Protein AF-A0A8T1TJS1-F1 (afdb_monomer_lite)

Structure (mmCIF, N/CA/C/O backbone):
data_AF-A0A8T1TJS1-F1
#
_entry.id   AF-A0A8T1TJS1-F1
#
loop_
_atom_site.group_PDB
_atom_site.id
_atom_site.type_symbol
_atom_site.label_atom_id
_atom_site.label_alt_id
_atom_site.label_comp_id
_atom_site.label_asym_id
_atom_site.label_entity_id
_atom_site.label_seq_id
_atom_site.pdbx_PDB_ins_code
_atom_site.Cartn_x
_atom_site.Cartn_y
_atom_site.Cartn_z
_atom_site.occupancy
_atom_site.B_iso_or_equiv
_atom_site.auth_seq_id
_atom_site.auth_comp_id
_atom_site.auth_asym_id
_atom_site.auth_atom_id
_atom_site.pdbx_PDB_model_num
ATOM 1 N N . MET A 1 1 ? -3.616 -4.693 30.225 1.00 53.72 1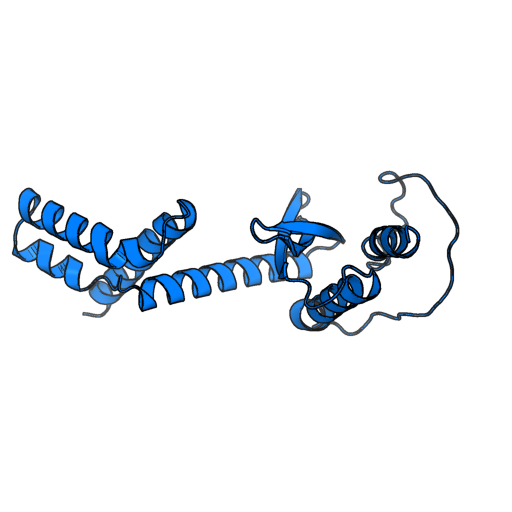 MET A N 1
ATOM 2 C CA . MET A 1 1 ? -3.770 -3.433 29.458 1.00 53.72 1 MET A CA 1
ATOM 3 C C . MET A 1 1 ? -3.042 -3.465 28.111 1.00 53.72 1 MET A C 1
ATOM 5 O O . MET A 1 1 ? -3.567 -2.904 27.163 1.00 53.72 1 MET A O 1
ATOM 9 N N . GLU A 1 2 ? -1.917 -4.174 27.968 1.00 55.50 2 GLU A N 1
ATOM 10 C CA . GLU A 1 2 ? -1.162 -4.263 26.701 1.00 55.50 2 GLU A CA 1
ATOM 11 C C . GLU A 1 2 ? -1.920 -4.987 25.565 1.00 55.50 2 GLU A C 1
ATOM 13 O O . GLU A 1 2 ? -1.989 -4.496 24.439 1.00 55.50 2 GLU A O 1
ATOM 18 N N . GLY A 1 3 ? -2.625 -6.082 25.882 1.00 64.00 3 GLY A N 1
ATOM 19 C CA . GLY A 1 3 ? -3.410 -6.838 24.895 1.00 64.00 3 GLY A CA 1
ATOM 20 C C . GLY A 1 3 ? -4.649 -6.118 24.339 1.00 64.00 3 GLY A C 1
ATOM 21 O O . GLY A 1 3 ? -5.085 -6.423 23.233 1.00 64.00 3 GLY A O 1
ATOM 22 N N . GLU A 1 4 ? -5.220 -5.146 25.061 1.00 63.50 4 GLU A N 1
ATOM 23 C CA . GLU A 1 4 ? -6.367 -4.365 24.559 1.00 63.50 4 GLU A CA 1
ATOM 24 C C . GLU A 1 4 ? -5.935 -3.310 23.533 1.00 63.50 4 GLU A C 1
ATOM 26 O O . GLU A 1 4 ? -6.655 -3.058 22.567 1.00 63.50 4 GLU A O 1
ATOM 31 N N . ASN A 1 5 ? -4.746 -2.724 23.711 1.00 79.56 5 ASN A N 1
ATOM 32 C CA . ASN A 1 5 ? -4.212 -1.719 22.793 1.00 79.56 5 ASN A CA 1
ATOM 33 C C . ASN A 1 5 ? -3.802 -2.351 21.452 1.00 79.56 5 ASN A C 1
ATOM 35 O O . ASN A 1 5 ? -4.058 -1.788 20.389 1.00 79.56 5 ASN A O 1
ATOM 39 N N . MET A 1 6 ? -3.257 -3.572 21.495 1.00 89.88 6 MET A N 1
ATOM 40 C CA . MET A 1 6 ? -2.928 -4.348 20.297 1.00 89.88 6 MET A CA 1
ATOM 41 C C . MET A 1 6 ? -4.171 -4.663 19.452 1.00 89.88 6 MET A C 1
ATOM 43 O O . MET A 1 6 ? -4.154 -4.443 18.245 1.00 89.88 6 MET A O 1
ATOM 47 N N . LYS A 1 7 ? -5.285 -5.065 20.080 1.00 93.81 7 LYS A N 1
ATOM 48 C CA . LYS A 1 7 ? -6.554 -5.321 19.373 1.00 93.81 7 LYS A CA 1
ATOM 49 C C . LYS A 1 7 ? -7.132 -4.066 18.715 1.00 93.81 7 LYS A C 1
ATOM 51 O O . LYS A 1 7 ? -7.627 -4.130 17.594 1.00 93.81 7 LYS A O 1
ATOM 56 N N . ALA A 1 8 ? -7.068 -2.914 19.388 1.00 93.88 8 ALA A N 1
ATOM 57 C CA . ALA A 1 8 ? -7.524 -1.647 18.810 1.00 93.88 8 ALA A CA 1
ATOM 58 C C . ALA A 1 8 ? -6.642 -1.203 17.629 1.00 93.88 8 ALA A C 1
ATOM 60 O O . ALA A 1 8 ? -7.143 -0.679 16.629 1.00 93.88 8 ALA A O 1
ATOM 61 N N . LEU A 1 9 ? -5.329 -1.428 17.735 1.00 94.88 9 LEU A N 1
ATOM 62 C CA . LEU A 1 9 ? -4.366 -1.170 16.670 1.00 94.88 9 LEU A CA 1
ATOM 63 C C . LEU A 1 9 ? -4.636 -2.052 15.446 1.00 94.88 9 LEU A C 1
ATOM 65 O O . LEU A 1 9 ? -4.723 -1.513 14.342 1.00 94.88 9 LEU A O 1
ATOM 69 N N . GLU A 1 10 ? -4.805 -3.358 15.654 1.00 95.69 10 GLU A N 1
ATOM 70 C CA . GLU A 1 10 ? -5.132 -4.347 14.623 1.00 95.69 10 GLU A CA 1
ATOM 71 C C . GLU A 1 10 ? -6.442 -3.992 13.913 1.00 95.69 10 GLU A C 1
ATOM 73 O O . GLU A 1 10 ? -6.436 -3.772 12.703 1.00 95.69 10 GLU A O 1
ATOM 78 N N . ALA A 1 11 ? -7.527 -3.791 14.671 1.00 96.62 11 ALA A N 1
ATOM 79 C CA . ALA A 1 11 ? -8.828 -3.410 14.123 1.00 96.62 11 ALA A CA 1
ATOM 80 C C . ALA A 1 11 ? -8.747 -2.147 13.255 1.00 96.62 11 ALA A C 1
ATOM 82 O O . ALA A 1 11 ? -9.352 -2.079 12.186 1.00 96.62 11 ALA A O 1
ATOM 83 N N . SER A 1 12 ? -7.966 -1.151 13.681 1.00 96.94 12 SER A N 1
ATOM 84 C CA . SER A 1 12 ? -7.789 0.061 12.886 1.00 96.94 12 SER A CA 1
ATOM 85 C C . SER A 1 12 ? -7.023 -0.200 11.579 1.00 96.94 12 SER A C 1
ATOM 87 O O . SER A 1 12 ? -7.415 0.337 10.549 1.00 96.94 12 SER A O 1
ATOM 89 N N . TYR A 1 13 ? -5.997 -1.063 11.553 1.00 97.12 13 TYR A N 1
ATOM 90 C CA . TYR A 1 13 ? -5.305 -1.396 10.297 1.00 97.12 13 TYR A CA 1
ATOM 91 C C . TYR A 1 13 ? -6.228 -2.165 9.350 1.00 97.12 13 TYR A C 1
ATOM 93 O O . TYR A 1 13 ? -6.267 -1.849 8.164 1.00 97.12 13 TYR A O 1
ATOM 101 N N . SER A 1 14 ? -7.021 -3.104 9.870 1.00 97.12 14 SER A N 1
ATOM 102 C CA . SER A 1 14 ? -8.002 -3.850 9.076 1.00 97.12 14 SER A CA 1
ATOM 103 C C . SER A 1 14 ? -9.050 -2.932 8.446 1.00 97.12 14 SER A C 1
ATOM 105 O O . SER A 1 14 ? -9.338 -3.052 7.259 1.00 97.12 14 SER A O 1
ATOM 107 N N . VAL A 1 15 ? -9.592 -1.978 9.208 1.00 96.75 15 VAL A N 1
ATOM 108 C CA . VAL A 1 15 ? -10.561 -1.005 8.682 1.00 96.75 15 VAL A CA 1
ATOM 109 C C . VAL A 1 15 ? -9.920 -0.097 7.634 1.00 96.75 15 VAL A C 1
ATOM 111 O O . VAL A 1 15 ? -10.498 0.106 6.569 1.00 96.75 15 VAL A O 1
ATOM 114 N N . VAL A 1 16 ? -8.717 0.420 7.892 1.00 96.75 16 VAL A N 1
ATOM 115 C CA . VAL A 1 16 ? -8.019 1.286 6.931 1.00 96.75 16 VAL A CA 1
ATOM 116 C C . VAL A 1 16 ? -7.684 0.539 5.640 1.00 96.75 16 VAL A C 1
ATOM 118 O O . VAL A 1 16 ? -7.821 1.108 4.561 1.00 96.75 16 VAL A O 1
ATOM 121 N N . TYR A 1 17 ? -7.318 -0.741 5.720 1.00 96.12 17 TYR A N 1
ATOM 122 C CA . TYR A 1 17 ? -7.130 -1.581 4.538 1.00 96.12 17 TYR A CA 1
ATOM 123 C C . TYR A 1 17 ? -8.407 -1.673 3.690 1.00 96.12 17 TYR A C 1
ATOM 125 O O . TYR A 1 17 ? -8.335 -1.549 2.470 1.00 96.12 17 TYR A O 1
ATOM 133 N N . LEU A 1 18 ? -9.582 -1.825 4.312 1.00 96.31 18 LEU A N 1
ATOM 134 C CA . LEU A 1 18 ? -10.862 -1.838 3.592 1.00 96.31 18 LEU A CA 1
ATOM 135 C C . LEU A 1 18 ? -11.177 -0.483 2.941 1.00 96.31 18 LEU A C 1
ATOM 137 O O . LEU A 1 18 ? -11.648 -0.448 1.803 1.00 96.31 18 LEU A O 1
ATOM 141 N N . ILE A 1 19 ? -10.874 0.625 3.626 1.00 92.81 19 ILE A N 1
ATOM 142 C CA . ILE A 1 19 ? -11.022 1.980 3.070 1.00 92.81 19 ILE A CA 1
ATOM 143 C C . ILE A 1 19 ? -10.139 2.123 1.825 1.00 92.81 19 ILE A C 1
ATOM 145 O O . ILE A 1 19 ? -10.650 2.434 0.752 1.00 92.81 19 ILE A O 1
ATOM 149 N N . ALA A 1 20 ? -8.850 1.793 1.934 1.00 92.44 20 ALA A N 1
ATOM 150 C CA . ALA A 1 20 ? -7.907 1.870 0.821 1.00 92.44 20 ALA A CA 1
ATOM 151 C C . ALA A 1 20 ? -8.317 0.965 -0.353 1.00 92.44 20 ALA A C 1
ATOM 153 O O . ALA A 1 20 ? -8.331 1.401 -1.500 1.00 92.44 20 ALA A O 1
ATOM 154 N N . LYS A 1 21 ? -8.719 -0.280 -0.069 1.00 92.50 21 LYS A N 1
ATOM 155 C CA . LYS A 1 21 ? -9.142 -1.255 -1.084 1.00 92.50 21 LYS A CA 1
ATOM 156 C C . LYS A 1 21 ? -10.387 -0.817 -1.858 1.00 92.50 21 LYS A C 1
ATOM 158 O O . LYS A 1 21 ? -10.530 -1.175 -3.021 1.00 92.50 21 LYS A O 1
ATOM 163 N N . SER A 1 22 ? -11.291 -0.076 -1.219 1.00 92.12 22 SER A N 1
ATOM 164 C CA . SER A 1 22 ? -12.507 0.435 -1.866 1.00 92.12 22 SER A CA 1
ATOM 165 C C . SER A 1 22 ? -12.290 1.732 -2.652 1.00 92.12 22 SER A C 1
ATOM 167 O O . SER A 1 22 ? -13.213 2.178 -3.328 1.00 92.12 22 SER A O 1
ATOM 169 N N . GLY A 1 23 ? -11.104 2.349 -2.564 1.00 88.81 23 GLY A N 1
ATOM 170 C CA . GLY A 1 23 ? -10.839 3.661 -3.161 1.00 88.81 23 GLY A CA 1
ATOM 171 C C . GLY A 1 23 ? -11.634 4.798 -2.508 1.00 88.81 23 GLY A C 1
ATOM 172 O O . GLY A 1 23 ? -11.803 5.857 -3.108 1.00 88.81 23 GLY A O 1
ATOM 173 N N . ALA A 1 24 ? -12.161 4.582 -1.298 1.00 88.38 24 ALA A N 1
ATOM 174 C CA . ALA A 1 24 ? -12.934 5.583 -0.578 1.00 88.38 24 ALA A CA 1
ATOM 175 C C . ALA A 1 24 ? -12.032 6.686 -0.004 1.00 88.38 24 ALA A C 1
ATOM 177 O O . ALA A 1 24 ? -10.868 6.460 0.330 1.00 88.38 24 ALA A O 1
ATOM 178 N N . ALA A 1 25 ? -12.600 7.882 0.167 1.00 90.19 25 ALA A N 1
ATOM 179 C CA . ALA A 1 25 ? -11.900 9.000 0.787 1.00 90.19 25 ALA A CA 1
ATOM 180 C C . ALA A 1 25 ? -11.515 8.679 2.240 1.00 90.19 25 ALA A C 1
ATOM 182 O O . ALA A 1 25 ? -12.329 8.165 3.007 1.00 90.19 25 ALA A O 1
ATOM 183 N N . GLU A 1 26 ? -10.301 9.052 2.645 1.00 88.44 26 GLU A N 1
ATOM 184 C CA . GLU A 1 26 ? -9.738 8.741 3.971 1.00 88.44 26 GLU A CA 1
ATOM 185 C C . GLU A 1 26 ? -10.617 9.238 5.132 1.00 88.44 26 GLU A C 1
ATOM 187 O O . GLU A 1 26 ? -10.761 8.569 6.159 1.00 88.44 26 GLU A O 1
ATOM 192 N N . VAL A 1 27 ? -11.291 10.371 4.915 1.00 93.25 27 VAL A N 1
ATOM 193 C CA . VAL A 1 27 ? -12.202 11.015 5.868 1.00 93.25 27 VAL A CA 1
ATOM 194 C C . VAL A 1 27 ? -13.348 10.103 6.321 1.00 93.25 27 VAL A C 1
ATOM 196 O O . VAL A 1 27 ? -13.869 10.273 7.425 1.00 93.25 27 VAL A O 1
ATOM 199 N N . ILE A 1 28 ? -13.716 9.098 5.514 1.00 93.50 28 ILE A N 1
ATOM 200 C CA . ILE A 1 28 ? -14.824 8.176 5.801 1.00 93.50 28 ILE A CA 1
ATOM 201 C C . ILE A 1 28 ? -14.605 7.382 7.093 1.00 93.50 28 ILE A C 1
ATOM 203 O O . ILE A 1 28 ? -15.573 7.012 7.763 1.00 93.50 28 ILE A O 1
ATOM 207 N N . GLY A 1 29 ? -13.342 7.142 7.469 1.00 93.25 29 GLY A N 1
ATOM 208 C CA . GLY A 1 29 ? -12.992 6.427 8.694 1.00 93.25 29 GLY A CA 1
ATOM 209 C C . GLY A 1 29 ? -13.524 7.128 9.945 1.00 93.25 29 GLY A C 1
ATOM 210 O O . GLY A 1 29 ? -14.110 6.486 10.822 1.00 93.25 29 GLY A O 1
ATOM 211 N N . GLU A 1 30 ? -13.369 8.451 9.990 1.00 94.94 30 GLU A N 1
ATOM 212 C CA . GLU A 1 30 ? -13.763 9.291 11.119 1.00 94.94 30 GLU A CA 1
ATOM 213 C C . GLU A 1 30 ? -15.241 9.683 11.058 1.00 94.94 30 GLU A C 1
ATOM 215 O O . GLU A 1 30 ? -15.932 9.630 12.075 1.00 94.94 30 GLU A O 1
ATOM 220 N N . THR A 1 31 ? -15.739 10.040 9.871 1.00 95.88 31 THR A N 1
ATOM 221 C CA . THR A 1 31 ? -17.083 10.616 9.711 1.00 95.88 31 THR A CA 1
ATOM 222 C C . THR A 1 31 ? -18.196 9.582 9.641 1.00 95.88 31 THR A C 1
ATOM 224 O O . THR A 1 31 ? -19.325 9.892 10.015 1.00 95.88 31 THR A O 1
ATOM 227 N N . LEU A 1 32 ? -17.903 8.358 9.191 1.00 96.19 32 LEU A N 1
ATOM 228 C CA . LEU A 1 32 ? -18.928 7.341 8.964 1.00 96.19 32 LEU A CA 1
ATOM 229 C C . LEU A 1 32 ? -18.598 6.006 9.623 1.00 96.19 32 LEU A C 1
ATOM 231 O O . LEU A 1 32 ? -19.399 5.508 10.412 1.00 96.19 32 LEU A O 1
ATOM 235 N N . VAL A 1 33 ? -17.429 5.426 9.342 1.00 97.00 33 VAL A N 1
ATOM 236 C CA . VAL A 1 33 ? -17.121 4.046 9.749 1.00 97.00 33 VAL A CA 1
ATOM 237 C C . VAL A 1 33 ? -17.112 3.900 11.270 1.00 97.00 33 VAL A C 1
ATOM 239 O O . VAL A 1 33 ? -17.772 3.009 11.810 1.00 97.00 33 VAL A O 1
ATOM 242 N N . LYS A 1 34 ? -16.409 4.789 11.983 1.00 96.12 34 LYS A N 1
ATOM 243 C CA . LYS A 1 34 ? -16.337 4.736 13.449 1.00 96.12 34 LYS A CA 1
ATOM 244 C C . LYS A 1 34 ? -17.692 5.025 14.124 1.00 96.12 34 LYS A C 1
ATOM 246 O O . LYS A 1 34 ? -18.082 4.223 14.979 1.00 96.12 34 LYS A O 1
ATOM 251 N N . PRO A 1 35 ? -18.446 6.083 13.757 1.00 97.12 35 PRO A N 1
ATOM 252 C CA . PRO A 1 35 ? -19.794 6.303 14.282 1.00 97.12 35 PRO A CA 1
ATOM 253 C C . PRO A 1 35 ? -20.753 5.140 14.004 1.00 97.12 35 PRO A C 1
ATOM 255 O O . PRO A 1 35 ? -21.445 4.694 14.920 1.00 97.12 35 PRO A O 1
ATOM 258 N N . ALA A 1 36 ? -20.756 4.594 12.784 1.00 97.50 36 ALA A N 1
ATOM 259 C CA . ALA A 1 36 ? -21.621 3.476 12.416 1.00 97.50 36 ALA A CA 1
ATOM 260 C C . ALA A 1 36 ? -21.309 2.223 13.247 1.00 97.50 36 ALA A C 1
ATOM 262 O O . ALA A 1 36 ? -22.216 1.625 13.829 1.00 97.50 36 ALA A O 1
ATOM 263 N N . ALA A 1 37 ? -20.027 1.862 13.380 1.00 97.12 37 ALA A N 1
ATOM 264 C CA . ALA A 1 37 ? -19.596 0.749 14.226 1.00 97.12 37 ALA A CA 1
ATOM 265 C C . ALA A 1 37 ? -20.038 0.933 15.685 1.00 97.12 37 ALA A C 1
ATOM 267 O O . ALA A 1 37 ? -20.524 -0.007 16.318 1.00 97.12 37 ALA A O 1
ATOM 268 N N . LYS A 1 38 ? -19.926 2.157 16.212 1.00 96.75 38 LYS A N 1
ATOM 269 C CA . LYS A 1 38 ? -20.350 2.485 17.574 1.00 96.75 38 LYS A CA 1
ATOM 270 C C . LYS A 1 38 ? -21.854 2.300 17.770 1.00 96.75 38 LYS A C 1
ATOM 272 O O . LYS A 1 38 ? -22.240 1.666 18.750 1.00 96.75 38 LYS A O 1
ATOM 277 N N . VAL A 1 39 ? -22.680 2.802 16.849 1.00 97.81 39 VAL A N 1
ATOM 278 C CA . VAL A 1 39 ? -24.147 2.658 16.902 1.00 97.81 39 VAL A CA 1
ATOM 279 C C . VAL A 1 39 ? -24.552 1.186 16.835 1.00 97.81 39 VAL A C 1
ATOM 281 O O . VAL A 1 39 ? -25.336 0.734 17.666 1.00 97.81 39 VAL A O 1
ATOM 284 N N . MET A 1 40 ? -23.971 0.412 15.914 1.00 97.88 40 MET A N 1
ATOM 285 C CA . MET A 1 40 ? -24.271 -1.018 15.782 1.00 97.88 40 MET A CA 1
ATOM 286 C C . MET A 1 40 ? -23.950 -1.792 17.065 1.00 97.88 40 MET A C 1
ATOM 288 O O . MET A 1 40 ? -24.799 -2.515 17.583 1.00 97.88 40 MET A O 1
ATOM 292 N N . VAL A 1 41 ? -22.753 -1.603 17.629 1.00 97.38 41 VAL A N 1
ATOM 293 C CA . VAL A 1 41 ? -22.355 -2.262 18.885 1.00 97.38 41 VAL A CA 1
ATOM 294 C C . VAL A 1 41 ? -23.224 -1.798 20.052 1.00 97.38 41 VAL A C 1
ATOM 296 O O . VAL A 1 41 ? -23.579 -2.596 20.918 1.00 97.38 41 VAL A O 1
ATOM 299 N N . GLN A 1 42 ? -23.601 -0.521 20.081 1.00 97.31 42 GLN A N 1
ATOM 300 C CA . GLN A 1 42 ? -24.459 0.024 21.124 1.00 97.31 42 GLN A CA 1
ATOM 301 C C . GLN A 1 42 ? -25.850 -0.619 21.129 1.00 97.31 42 GLN A C 1
ATOM 303 O O . GLN A 1 42 ? -26.324 -0.986 22.200 1.00 97.31 42 GLN A O 1
ATOM 308 N N . VAL A 1 43 ? -26.474 -0.765 19.957 1.00 97.62 43 VAL A N 1
ATOM 309 C CA . VAL A 1 43 ? -27.815 -1.352 19.810 1.00 97.62 43 VAL A CA 1
ATOM 310 C C . VAL A 1 43 ? -27.789 -2.864 20.035 1.00 97.62 43 VAL A C 1
ATOM 312 O O . VAL A 1 43 ? -28.642 -3.388 20.743 1.00 97.62 43 VAL A O 1
ATOM 315 N N . MET A 1 44 ? -26.807 -3.564 19.460 1.00 97.81 44 MET A N 1
ATOM 316 C CA . MET A 1 44 ? -26.785 -5.033 19.444 1.00 97.81 44 MET A CA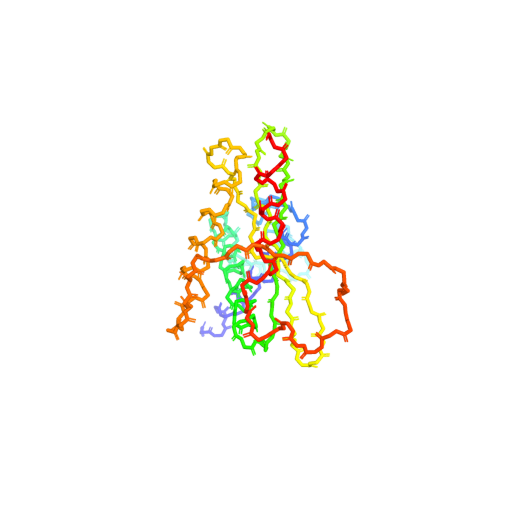 1
ATOM 317 C C . MET A 1 44 ? -26.174 -5.658 20.702 1.00 97.81 44 MET A C 1
ATOM 319 O O . MET A 1 44 ? -26.545 -6.765 21.077 1.00 97.81 44 MET A O 1
ATOM 323 N N . ILE A 1 45 ? -25.205 -4.984 21.330 1.00 96.19 45 ILE A N 1
ATOM 324 C CA . ILE A 1 45 ? -24.401 -5.546 22.431 1.00 96.19 45 ILE A CA 1
ATOM 325 C C . ILE A 1 45 ? -24.570 -4.717 23.706 1.00 96.19 45 ILE A C 1
ATOM 327 O O . ILE A 1 45 ? -24.692 -5.261 24.802 1.00 96.19 45 ILE A O 1
ATOM 331 N N . GLY A 1 46 ? -24.582 -3.390 23.576 1.00 95.56 46 GLY A N 1
ATOM 332 C CA . GLY A 1 46 ? -24.873 -2.467 24.668 1.00 95.56 46 GLY A CA 1
ATOM 333 C C . GLY A 1 46 ? -23.828 -1.370 24.869 1.00 95.56 46 GLY A C 1
ATOM 334 O O . GLY A 1 46 ? -22.706 -1.399 24.357 1.00 95.56 46 GLY A O 1
ATOM 335 N N . ASN A 1 47 ? -24.193 -0.393 25.704 1.00 93.81 47 ASN A N 1
ATOM 336 C CA . ASN A 1 47 ? -23.430 0.842 25.935 1.00 93.81 47 ASN A CA 1
ATOM 337 C C . ASN A 1 47 ? -22.002 0.630 26.470 1.00 93.81 47 ASN A C 1
ATOM 339 O O . ASN A 1 47 ? -21.126 1.461 26.242 1.00 93.81 47 ASN A O 1
ATOM 343 N N . LYS A 1 48 ? -21.752 -0.442 27.234 1.00 92.81 48 LYS A N 1
ATOM 344 C CA . LYS A 1 48 ? -20.406 -0.720 27.769 1.00 92.81 48 LYS A CA 1
ATOM 345 C C . LYS A 1 48 ? -19.450 -1.157 26.658 1.00 92.81 48 LYS A C 1
ATOM 347 O O . LYS A 1 48 ? -18.320 -0.680 26.620 1.00 92.81 48 LYS A O 1
ATOM 352 N N . ALA A 1 49 ? -19.919 -2.013 25.750 1.00 92.12 49 ALA A N 1
ATOM 353 C CA . ALA A 1 49 ? -19.139 -2.488 24.615 1.00 92.12 49 ALA A CA 1
ATOM 354 C C . ALA A 1 49 ? -18.917 -1.377 23.579 1.00 92.12 49 ALA A C 1
ATOM 356 O O . ALA A 1 49 ? -17.830 -1.258 23.033 1.00 92.12 49 ALA A O 1
ATOM 357 N N . SER A 1 50 ? -19.889 -0.489 23.350 1.00 94.56 50 SER A N 1
ATOM 358 C CA . SER A 1 50 ? -19.718 0.578 22.349 1.00 94.56 50 SER A CA 1
ATOM 359 C C . SER A 1 50 ? -18.583 1.552 22.689 1.00 94.56 50 SER A C 1
ATOM 361 O O . SER A 1 50 ? -17.895 2.033 21.791 1.00 94.56 50 SER A O 1
ATOM 363 N N . LYS A 1 51 ? -18.304 1.782 23.980 1.00 93.19 51 LYS A N 1
ATOM 364 C CA . LYS A 1 51 ? -17.169 2.608 24.432 1.00 93.19 51 LYS A CA 1
ATOM 365 C C . LYS A 1 51 ? -15.803 2.029 24.055 1.00 93.19 51 LYS A C 1
ATOM 367 O O . LYS A 1 51 ? -14.831 2.778 23.991 1.00 93.19 51 LYS A O 1
ATOM 372 N N . THR A 1 52 ? -15.686 0.724 23.792 1.00 93.56 52 THR A N 1
ATOM 373 C CA . THR A 1 52 ? -14.403 0.152 23.352 1.00 93.56 52 THR A CA 1
ATOM 374 C C . THR A 1 52 ? -14.075 0.543 21.912 1.00 93.56 52 THR A C 1
ATOM 376 O O . THR A 1 52 ? -12.899 0.626 21.572 1.00 93.56 52 THR A O 1
ATOM 379 N N . ILE A 1 53 ? -15.082 0.861 21.088 1.00 95.00 53 ILE A N 1
ATOM 380 C CA . ILE A 1 53 ? -14.900 1.341 19.707 1.00 95.00 53 ILE A CA 1
ATOM 381 C C . ILE A 1 53 ? -14.226 2.715 19.676 1.00 95.00 53 ILE A C 1
ATOM 383 O O . ILE A 1 53 ? -13.423 2.990 18.786 1.00 95.00 53 ILE A O 1
ATOM 387 N N . ASP A 1 54 ? -14.462 3.559 20.686 1.00 92.75 54 ASP A N 1
ATOM 388 C CA . ASP A 1 54 ? -13.819 4.875 20.781 1.00 92.75 54 ASP A CA 1
ATOM 389 C C . ASP A 1 54 ? -12.288 4.774 20.852 1.00 92.75 54 ASP A C 1
ATOM 391 O O . ASP A 1 54 ? -11.592 5.677 20.384 1.00 92.75 54 ASP A O 1
ATOM 395 N N . ARG A 1 55 ? -11.764 3.647 21.351 1.00 93.69 55 ARG A N 1
ATOM 396 C CA . ARG A 1 55 ? -10.324 3.371 21.439 1.00 93.69 55 ARG A CA 1
ATOM 397 C C . ARG A 1 55 ? -9.685 3.045 20.091 1.00 93.69 55 ARG A C 1
ATOM 399 O O . ARG A 1 55 ? -8.471 3.159 19.972 1.00 93.69 55 ARG A O 1
ATOM 406 N N . VAL A 1 56 ? -10.463 2.644 19.083 1.00 95.81 56 VAL A N 1
ATOM 407 C CA . VAL A 1 56 ? -9.943 2.351 17.741 1.00 95.81 56 VAL A CA 1
ATOM 408 C C . VAL A 1 56 ? -9.585 3.681 17.065 1.00 95.81 56 VAL A C 1
ATOM 410 O O . VAL A 1 56 ? -10.468 4.527 16.858 1.00 95.81 56 VAL A O 1
ATOM 413 N N . PRO A 1 57 ? -8.305 3.930 16.741 1.00 95.38 57 PRO A N 1
ATOM 414 C CA . PRO A 1 57 ? -7.901 5.213 16.189 1.00 95.38 57 PRO A CA 1
ATOM 415 C C . PRO A 1 57 ? -8.216 5.234 14.687 1.00 95.38 57 PRO A C 1
ATOM 417 O O . PRO A 1 57 ? -7.580 4.546 13.897 1.00 95.38 57 PRO A O 1
ATOM 420 N N . LEU A 1 58 ? -9.229 6.003 14.298 1.00 96.38 58 LEU A N 1
ATOM 421 C CA . LEU A 1 58 ? -9.674 6.169 12.907 1.00 96.38 58 LEU A CA 1
ATOM 422 C C . LEU A 1 58 ? -9.840 7.649 12.547 1.00 96.38 58 LEU A C 1
ATOM 424 O O . LEU A 1 58 ? -10.630 7.976 11.672 1.00 96.38 58 LEU A O 1
ATOM 428 N N . SER A 1 59 ? -9.123 8.545 13.235 1.00 95.38 59 SER A N 1
ATOM 429 C CA . SER A 1 59 ? -9.072 9.945 12.807 1.00 95.38 59 SER A CA 1
ATOM 430 C C . SER A 1 59 ? -8.475 10.045 11.408 1.00 95.38 59 SER A C 1
ATOM 432 O O . SER A 1 59 ? -7.641 9.209 11.046 1.00 95.38 59 SER A O 1
ATOM 434 N N . ASN A 1 60 ? -8.837 11.080 10.655 1.00 94.88 60 ASN A N 1
ATOM 435 C CA . ASN A 1 60 ? -8.361 11.278 9.286 1.00 94.88 60 ASN A CA 1
ATOM 436 C C . ASN A 1 60 ? -6.825 11.166 9.184 1.00 94.88 60 ASN A C 1
ATOM 438 O O . ASN A 1 60 ? -6.301 10.390 8.389 1.00 94.88 60 ASN A O 1
ATOM 442 N N . ASN A 1 61 ? -6.094 11.812 10.101 1.00 94.88 61 ASN A N 1
ATOM 443 C CA . ASN A 1 61 ? -4.627 11.728 10.173 1.00 94.88 61 ASN A CA 1
ATOM 444 C C . ASN A 1 61 ? -4.116 10.299 10.423 1.00 94.88 61 ASN A C 1
ATOM 446 O O . ASN A 1 61 ? -3.066 9.904 9.918 1.00 94.88 61 ASN A O 1
ATOM 450 N N . THR A 1 62 ? -4.839 9.512 11.226 1.00 95.00 62 THR A N 1
ATOM 451 C CA . THR A 1 62 ? -4.471 8.117 11.495 1.00 95.00 62 THR A CA 1
ATOM 452 C C . THR A 1 62 ? -4.705 7.241 10.274 1.00 95.00 62 THR A C 1
ATOM 454 O O . THR A 1 62 ? -3.856 6.406 9.968 1.00 95.00 62 THR A O 1
ATOM 457 N N . VAL A 1 63 ? -5.844 7.419 9.599 1.00 94.88 63 VAL A N 1
ATOM 458 C CA . VAL A 1 63 ? -6.177 6.700 8.366 1.00 94.88 63 VAL A CA 1
ATOM 459 C C . VAL A 1 63 ? -5.103 6.982 7.317 1.00 94.88 63 VAL A C 1
ATOM 461 O O . VAL A 1 63 ? -4.455 6.040 6.867 1.00 94.88 63 VAL A O 1
ATOM 464 N N . HIS A 1 64 ? -4.816 8.259 7.051 1.00 94.81 64 HIS A N 1
ATOM 465 C CA . HIS A 1 64 ? -3.782 8.690 6.111 1.00 94.81 64 HIS A CA 1
ATOM 466 C C . HIS A 1 64 ? -2.413 8.058 6.394 1.00 94.81 64 HIS A C 1
ATOM 468 O O . HIS A 1 64 ? -1.787 7.435 5.529 1.00 94.81 64 HIS A O 1
ATOM 474 N N . ARG A 1 65 ? -1.955 8.160 7.651 1.00 96.50 65 ARG A N 1
ATOM 475 C CA . ARG A 1 65 ? -0.662 7.606 8.064 1.00 96.50 65 ARG A CA 1
ATOM 476 C C . ARG A 1 65 ? -0.611 6.098 7.847 1.00 96.50 65 ARG A C 1
ATOM 478 O O . ARG A 1 65 ? 0.374 5.595 7.327 1.00 96.50 65 ARG A O 1
ATOM 485 N N . ARG A 1 66 ? -1.670 5.372 8.207 1.00 96.25 66 ARG A N 1
ATOM 486 C CA . ARG A 1 66 ? -1.722 3.912 8.049 1.00 96.25 66 ARG A CA 1
ATOM 487 C C . ARG A 1 66 ? -1.768 3.482 6.588 1.00 96.25 66 ARG A C 1
ATOM 489 O O . ARG A 1 66 ? -1.143 2.479 6.262 1.00 96.25 66 ARG A O 1
ATOM 496 N N . ILE A 1 67 ? -2.456 4.222 5.715 1.00 93.19 67 ILE A N 1
ATOM 497 C CA . ILE A 1 67 ? -2.419 3.981 4.263 1.00 93.19 67 ILE A CA 1
ATOM 498 C C . ILE A 1 67 ? -0.987 4.139 3.756 1.00 93.19 67 ILE A C 1
ATOM 500 O O . ILE A 1 67 ? -0.469 3.242 3.094 1.00 93.19 67 ILE A O 1
ATOM 504 N N . THR A 1 68 ? -0.322 5.228 4.141 1.00 94.00 68 THR A N 1
ATOM 505 C CA . THR A 1 68 ? 1.077 5.489 3.775 1.00 94.00 68 THR A CA 1
ATOM 506 C C . THR A 1 68 ? 2.020 4.401 4.299 1.00 94.00 68 THR A C 1
ATOM 508 O O . THR A 1 68 ? 2.851 3.891 3.548 1.00 94.00 68 THR A O 1
ATOM 511 N N . ASP A 1 69 ? 1.868 3.998 5.563 1.00 94.25 69 ASP A N 1
ATOM 512 C CA . ASP A 1 69 ? 2.670 2.946 6.195 1.00 94.25 69 ASP A CA 1
ATOM 513 C C . ASP A 1 69 ? 2.483 1.599 5.472 1.00 94.25 69 ASP A C 1
ATOM 515 O O . ASP A 1 69 ? 3.462 0.918 5.153 1.00 94.25 69 ASP A O 1
ATOM 519 N N . MET A 1 70 ? 1.238 1.227 5.148 1.00 94.44 70 MET A N 1
ATOM 520 C CA . MET A 1 70 ? 0.936 0.006 4.393 1.00 94.44 70 MET A CA 1
ATOM 521 C C . MET A 1 70 ? 1.501 0.056 2.971 1.00 94.44 70 MET A C 1
ATOM 523 O O . MET A 1 70 ? 2.128 -0.910 2.540 1.00 94.44 70 MET A O 1
ATOM 527 N N . ALA A 1 71 ? 1.333 1.174 2.260 1.00 91.62 71 ALA A N 1
ATOM 528 C CA . ALA A 1 71 ? 1.877 1.357 0.916 1.00 91.62 71 ALA A CA 1
ATOM 529 C C . ALA A 1 71 ? 3.410 1.248 0.913 1.00 91.62 71 ALA A C 1
ATOM 531 O O . ALA A 1 71 ? 3.990 0.560 0.070 1.00 91.62 71 ALA A O 1
ATOM 532 N N . LYS A 1 72 ? 4.077 1.854 1.904 1.00 91.75 72 LYS A N 1
ATOM 533 C CA . LYS A 1 72 ? 5.528 1.744 2.090 1.00 91.75 72 LYS A CA 1
ATOM 534 C C . LYS A 1 72 ? 5.958 0.301 2.347 1.00 91.75 72 LYS A C 1
ATOM 536 O O . LYS A 1 72 ? 6.917 -0.153 1.728 1.00 91.75 72 LYS A O 1
ATOM 541 N N . ASN A 1 73 ? 5.254 -0.419 3.217 1.00 93.12 73 ASN A N 1
ATOM 542 C CA . ASN A 1 73 ? 5.546 -1.821 3.511 1.00 93.12 73 ASN A CA 1
ATOM 543 C C . ASN A 1 73 ? 5.393 -2.712 2.265 1.00 93.12 73 ASN A C 1
ATOM 545 O O . ASN A 1 73 ? 6.286 -3.502 1.968 1.00 93.12 73 ASN A O 1
ATOM 549 N N . ILE A 1 74 ? 4.310 -2.547 1.494 1.00 91.56 74 ILE A N 1
ATOM 550 C CA . ILE A 1 74 ? 4.101 -3.274 0.229 1.00 91.56 74 ILE A CA 1
ATOM 551 C C . ILE A 1 74 ? 5.248 -2.985 -0.745 1.00 91.56 74 ILE A C 1
ATOM 553 O O . ILE A 1 74 ? 5.855 -3.915 -1.275 1.00 91.56 74 ILE A O 1
ATOM 557 N N . LYS A 1 75 ? 5.611 -1.708 -0.918 1.00 90.62 75 LYS A N 1
ATOM 558 C CA . LYS A 1 75 ? 6.729 -1.303 -1.777 1.00 90.6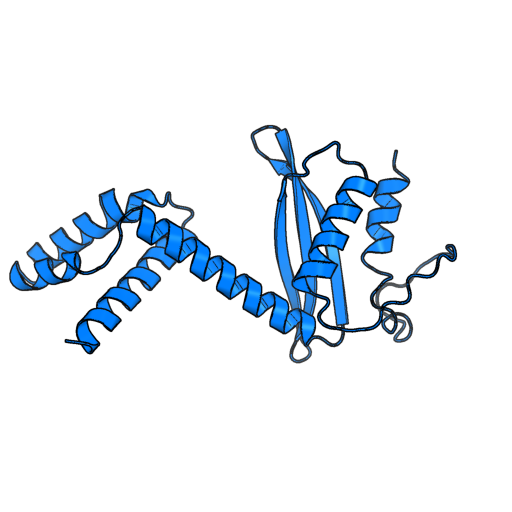2 75 LYS A CA 1
ATOM 559 C C . LYS A 1 75 ? 8.052 -1.933 -1.337 1.00 90.62 75 LYS A C 1
ATOM 561 O O . LYS A 1 75 ? 8.798 -2.431 -2.171 1.00 90.62 75 LYS A O 1
ATOM 566 N N . GLN A 1 76 ? 8.350 -1.941 -0.039 1.00 92.19 76 GLN A N 1
ATOM 567 C CA . GLN A 1 76 ? 9.571 -2.555 0.493 1.00 92.19 76 GLN A CA 1
ATOM 568 C C . GLN A 1 76 ? 9.614 -4.068 0.254 1.00 92.19 76 GLN A C 1
ATOM 570 O O . GLN A 1 76 ? 10.665 -4.602 -0.099 1.00 92.19 76 GLN A O 1
ATOM 575 N N . GLN A 1 77 ? 8.483 -4.761 0.402 1.00 94.12 77 GLN A N 1
ATOM 576 C CA . GLN A 1 77 ? 8.395 -6.188 0.094 1.00 94.12 77 GLN A CA 1
ATOM 577 C C . GLN A 1 77 ? 8.615 -6.463 -1.394 1.00 94.12 77 GLN A C 1
ATOM 579 O O . GLN A 1 77 ? 9.371 -7.375 -1.725 1.00 94.12 77 GLN A O 1
ATOM 584 N N . LEU A 1 78 ? 8.009 -5.662 -2.276 1.00 93.88 78 LEU A N 1
ATOM 585 C CA . LEU A 1 78 ? 8.227 -5.754 -3.719 1.00 93.88 78 LEU A CA 1
ATOM 586 C C . LEU A 1 78 ? 9.706 -5.553 -4.065 1.00 93.88 78 LEU A C 1
ATOM 588 O O . LEU A 1 78 ? 10.304 -6.412 -4.706 1.00 93.88 78 LEU A O 1
ATOM 592 N N . LEU A 1 79 ? 10.326 -4.480 -3.568 1.00 91.62 79 LEU A N 1
ATOM 593 C CA . LEU A 1 79 ? 11.751 -4.215 -3.789 1.00 91.62 79 LEU A CA 1
ATOM 594 C C . LEU A 1 79 ? 12.630 -5.369 -3.294 1.00 91.62 79 LEU A C 1
ATOM 596 O O . LEU A 1 79 ? 13.543 -5.781 -4.001 1.00 91.62 79 LEU A O 1
ATOM 600 N N . SER A 1 80 ? 12.325 -5.945 -2.127 1.00 92.38 80 SER A N 1
ATOM 601 C CA . SER A 1 80 ? 13.063 -7.103 -1.611 1.00 92.38 80 SER A CA 1
ATOM 602 C C . SER A 1 80 ? 12.943 -8.334 -2.515 1.00 92.38 80 SER A C 1
ATOM 604 O O . SER A 1 80 ? 13.911 -9.079 -2.649 1.00 92.38 80 SER A O 1
ATOM 606 N N . ARG A 1 81 ? 11.779 -8.562 -3.138 1.00 93.44 81 ARG A N 1
ATOM 607 C CA . ARG A 1 81 ? 11.580 -9.663 -4.096 1.00 93.44 81 ARG A CA 1
ATOM 608 C C . ARG A 1 81 ? 12.352 -9.417 -5.386 1.00 93.44 81 ARG A C 1
ATOM 610 O O . ARG A 1 81 ? 13.082 -10.301 -5.812 1.00 93.44 81 ARG A O 1
ATOM 617 N N . VAL A 1 82 ? 12.262 -8.208 -5.939 1.00 90.94 82 VAL A N 1
ATOM 618 C CA . VAL A 1 82 ? 12.997 -7.809 -7.150 1.00 90.94 82 VAL A CA 1
ATOM 619 C C . VAL A 1 82 ? 14.506 -7.942 -6.935 1.00 90.94 82 VAL A C 1
ATOM 621 O O . VAL A 1 82 ? 15.186 -8.550 -7.750 1.00 90.94 82 VAL A O 1
ATOM 624 N N . GLN A 1 83 ? 15.036 -7.477 -5.801 1.00 87.81 83 GLN A N 1
ATOM 625 C CA . GLN A 1 83 ? 16.466 -7.592 -5.477 1.00 87.81 83 GLN A CA 1
ATOM 626 C C . GLN A 1 83 ? 16.954 -9.040 -5.325 1.00 87.81 83 GLN A C 1
ATOM 628 O O . GLN A 1 83 ? 18.129 -9.315 -5.546 1.00 87.81 83 GLN A O 1
ATOM 633 N N . LYS A 1 84 ? 16.076 -9.958 -4.908 1.00 88.56 84 LYS A N 1
ATOM 634 C CA . LYS A 1 84 ? 16.388 -11.390 -4.774 1.00 88.56 84 LYS A CA 1
ATOM 635 C C . LYS A 1 84 ? 16.145 -12.175 -6.061 1.00 88.56 84 LYS A C 1
ATOM 637 O O . LYS A 1 84 ? 16.572 -13.325 -6.142 1.00 88.56 84 LYS A O 1
ATOM 642 N N . SER A 1 85 ? 15.434 -11.594 -7.024 1.00 88.38 85 SER A N 1
ATOM 643 C CA . SER A 1 85 ? 15.159 -12.239 -8.302 1.00 88.38 85 SER A CA 1
ATOM 644 C C . SER A 1 85 ? 16.447 -12.386 -9.105 1.00 88.38 85 SER A C 1
ATOM 646 O O . SER A 1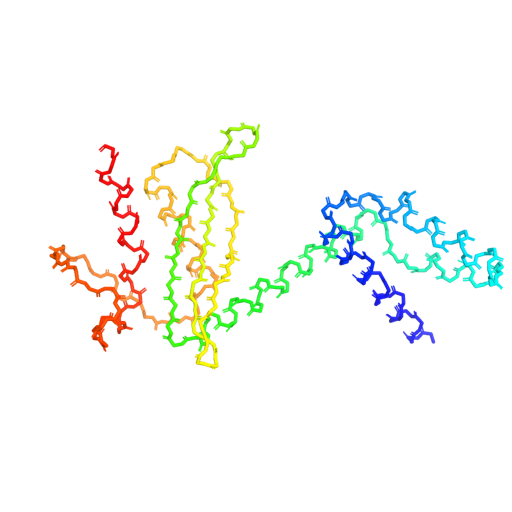 85 ? 17.319 -11.517 -9.081 1.00 88.38 85 SER A O 1
ATOM 648 N N . ARG A 1 86 ? 16.583 -13.508 -9.816 1.00 86.88 86 ARG A N 1
ATOM 649 C CA . ARG A 1 86 ? 17.727 -13.730 -10.709 1.00 86.88 86 ARG A CA 1
ATOM 650 C C . ARG A 1 86 ? 17.650 -12.831 -11.940 1.00 86.88 86 ARG A C 1
ATOM 652 O O . ARG A 1 86 ? 18.676 -12.388 -12.450 1.00 86.88 86 ARG A O 1
ATOM 659 N N . TYR A 1 87 ? 16.428 -12.591 -12.401 1.00 85.88 87 TYR A N 1
ATOM 660 C CA . TYR A 1 87 ? 16.123 -11.794 -13.571 1.00 85.88 87 TYR A CA 1
ATOM 661 C C . TYR A 1 87 ? 14.958 -10.859 -13.268 1.00 85.88 87 TYR A C 1
ATOM 663 O O . TYR A 1 87 ? 13.909 -11.292 -12.781 1.00 85.88 87 TYR A O 1
ATOM 671 N N . HIS A 1 88 ? 15.132 -9.591 -13.634 1.00 88.50 88 HIS A N 1
ATOM 672 C CA . HIS A 1 88 ? 14.069 -8.600 -13.663 1.00 88.50 88 HIS A CA 1
ATOM 673 C C . HIS A 1 88 ? 14.205 -7.687 -14.879 1.00 88.50 88 HIS A C 1
ATOM 675 O O . HIS A 1 88 ? 15.304 -7.414 -15.362 1.00 88.50 88 HIS A O 1
ATOM 681 N N . ALA A 1 89 ? 13.072 -7.197 -15.366 1.00 88.00 89 ALA A N 1
AT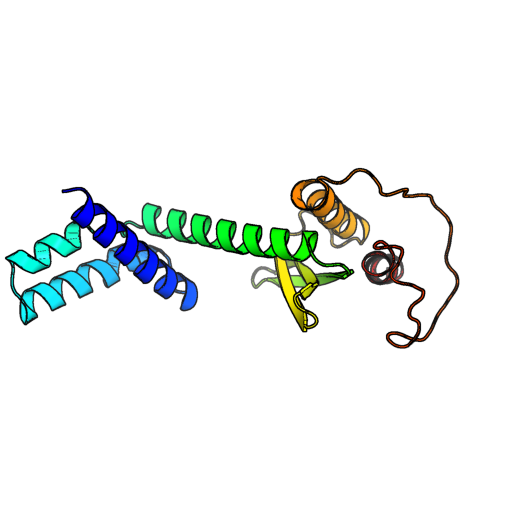OM 682 C CA . ALA A 1 89 ? 12.979 -6.215 -16.433 1.00 88.00 89 ALA A CA 1
ATOM 683 C C . ALA A 1 89 ? 12.076 -5.062 -15.994 1.00 88.00 89 ALA A C 1
ATOM 685 O O . ALA A 1 89 ? 11.128 -5.254 -15.233 1.00 88.00 89 ALA A O 1
ATOM 686 N N . LEU A 1 90 ? 12.377 -3.860 -16.482 1.00 88.69 90 LEU A N 1
ATOM 687 C CA . LEU A 1 90 ? 11.584 -2.664 -16.227 1.00 88.69 90 LEU A CA 1
ATOM 688 C C . LEU A 1 90 ? 10.838 -2.262 -17.493 1.00 88.69 90 LEU A C 1
ATOM 690 O O . LEU A 1 90 ? 11.413 -2.270 -18.583 1.00 88.69 90 LEU A O 1
ATOM 694 N N . GLN A 1 91 ? 9.585 -1.856 -17.331 1.00 89.38 91 GLN A N 1
ATOM 695 C CA . GLN A 1 91 ? 8.790 -1.254 -18.390 1.00 89.38 91 GLN A CA 1
ATOM 696 C C . GLN A 1 91 ? 8.277 0.099 -17.914 1.00 89.38 91 GLN A C 1
ATOM 698 O O . GLN A 1 91 ? 7.562 0.185 -16.922 1.00 89.38 91 GLN A O 1
ATOM 703 N N . ALA A 1 92 ? 8.635 1.147 -18.645 1.00 89.81 92 ALA A N 1
ATOM 704 C CA . ALA A 1 92 ? 8.078 2.475 -18.464 1.00 89.81 92 ALA A CA 1
ATOM 705 C C . ALA A 1 92 ? 6.865 2.666 -19.380 1.00 89.81 92 ALA A C 1
ATOM 707 O O . ALA A 1 92 ? 6.859 2.173 -20.517 1.00 89.81 92 ALA A O 1
ATOM 708 N N . ASP A 1 93 ? 5.863 3.371 -18.873 1.00 88.25 93 ASP A N 1
ATOM 709 C CA . ASP A 1 93 ? 4.693 3.815 -19.619 1.00 88.25 93 ASP A CA 1
ATOM 710 C C . ASP A 1 93 ? 4.316 5.239 -19.207 1.00 88.25 93 ASP A C 1
ATOM 712 O O . ASP A 1 93 ? 4.451 5.612 -18.039 1.00 88.25 93 ASP A O 1
ATOM 716 N N . GLU A 1 94 ? 3.863 6.037 -20.166 1.00 86.88 94 GLU A N 1
ATOM 717 C CA . GLU A 1 94 ? 3.400 7.399 -19.923 1.00 86.88 94 GLU A CA 1
ATOM 718 C C . GLU A 1 94 ? 1.871 7.418 -19.948 1.00 86.88 94 GLU A C 1
ATOM 720 O O . GLU A 1 94 ? 1.251 7.009 -20.926 1.00 86.88 94 GLU A O 1
ATOM 725 N N . SER A 1 95 ? 1.258 7.912 -18.875 1.00 84.56 95 SER A N 1
ATOM 726 C CA . SER A 1 95 ? -0.188 8.103 -18.785 1.00 84.56 95 SER A CA 1
ATOM 727 C C . SER A 1 95 ? -0.501 9.551 -18.472 1.00 84.56 95 SER A C 1
ATOM 729 O O . SER A 1 95 ? 0.171 10.190 -17.669 1.00 84.56 95 SER A O 1
ATOM 731 N N . THR A 1 96 ? -1.594 10.056 -19.019 1.00 84.00 96 THR A N 1
ATOM 732 C CA . THR A 1 96 ? -2.116 11.376 -18.674 1.00 84.00 96 THR A CA 1
ATOM 733 C C . THR A 1 96 ? -3.213 11.239 -17.616 1.00 84.00 96 THR A C 1
ATOM 735 O O . THR A 1 96 ? -4.029 10.320 -17.699 1.00 84.00 96 THR A O 1
ATOM 738 N N . ASP A 1 97 ? -3.232 12.104 -16.599 1.00 79.69 97 ASP A N 1
ATOM 739 C CA . ASP A 1 97 ? -4.333 12.140 -15.627 1.00 79.69 97 ASP A CA 1
ATOM 740 C C . ASP A 1 97 ? -5.524 12.993 -16.103 1.00 79.69 97 ASP A C 1
ATOM 742 O O . ASP A 1 97 ? -5.502 13.620 -17.163 1.00 79.69 97 ASP A O 1
ATOM 746 N N . GLY A 1 98 ? -6.591 13.034 -15.299 1.00 74.06 98 GLY A N 1
ATOM 747 C CA . GLY A 1 98 ? -7.797 13.816 -15.600 1.00 74.06 98 GLY A CA 1
ATOM 748 C C . GLY A 1 98 ? -7.594 15.338 -15.625 1.00 74.06 98 GLY A C 1
ATOM 749 O O . GLY A 1 98 ? -8.524 16.056 -15.986 1.00 74.06 98 GLY A O 1
ATOM 750 N N . VAL A 1 99 ? -6.409 15.833 -15.248 1.00 82.50 99 VAL A N 1
ATOM 751 C CA . VAL A 1 99 ? -6.017 17.254 -15.280 1.00 82.50 99 VAL A CA 1
ATOM 752 C C . VAL A 1 99 ? -4.974 17.506 -16.383 1.00 82.50 99 VAL A C 1
ATOM 754 O O . VAL A 1 99 ? -4.382 18.580 -16.466 1.00 82.50 99 VAL A O 1
ATOM 757 N N . ASN A 1 100 ? -4.788 16.540 -17.286 1.00 79.69 100 ASN A N 1
ATOM 758 C CA . ASN A 1 100 ? -3.854 16.601 -18.403 1.00 79.69 100 ASN A CA 1
ATOM 759 C C . ASN A 1 100 ? -2.370 16.686 -17.986 1.00 79.69 100 ASN A C 1
ATOM 761 O O . ASN A 1 100 ? -1.546 17.214 -18.734 1.00 79.69 100 ASN A O 1
ATOM 765 N N . LEU A 1 101 ? -2.019 16.179 -16.797 1.00 82.62 101 LEU A N 1
ATOM 766 C CA . LEU A 1 101 ? -0.631 16.051 -16.353 1.00 82.62 101 LEU A CA 1
ATOM 767 C C . LEU A 1 101 ? -0.082 14.670 -16.719 1.00 82.62 101 LEU A C 1
ATOM 769 O O . LEU A 1 101 ? -0.733 13.642 -16.510 1.00 82.62 101 LEU A O 1
ATOM 773 N N . ALA A 1 102 ? 1.135 14.655 -17.260 1.00 84.81 102 ALA A N 1
ATOM 774 C CA . ALA A 1 102 ? 1.834 13.428 -17.607 1.00 84.81 102 ALA A CA 1
ATOM 775 C C . ALA A 1 102 ? 2.392 12.747 -16.349 1.00 84.81 102 ALA A C 1
ATOM 777 O O . ALA A 1 102 ? 3.096 13.354 -15.537 1.00 84.81 102 ALA A O 1
ATOM 778 N N . ASN A 1 103 ? 2.096 11.462 -16.212 1.00 87.81 103 ASN A N 1
ATOM 779 C CA . ASN A 1 103 ? 2.557 10.582 -15.154 1.00 87.81 103 ASN A CA 1
ATOM 780 C C . ASN A 1 103 ? 3.363 9.436 -15.762 1.00 87.81 103 ASN A C 1
ATOM 782 O O . ASN A 1 103 ? 2.948 8.809 -16.735 1.00 87.81 103 ASN A O 1
ATOM 786 N N . LEU A 1 104 ? 4.501 9.137 -15.145 1.00 89.69 104 LEU A N 1
ATOM 787 C CA . LEU A 1 104 ? 5.324 7.986 -15.470 1.00 89.69 104 LEU A CA 1
ATOM 788 C C . LEU A 1 104 ? 4.913 6.805 -14.593 1.00 89.69 104 LEU A C 1
ATOM 790 O O . LEU A 1 104 ? 5.045 6.859 -13.365 1.00 89.69 104 LEU A O 1
ATOM 794 N N . LEU A 1 105 ? 4.461 5.731 -15.230 1.00 90.88 105 LEU A N 1
ATOM 795 C CA . LEU A 1 105 ? 4.250 4.434 -14.607 1.00 90.88 105 LEU A CA 1
ATOM 796 C C . LEU A 1 105 ? 5.476 3.566 -14.872 1.00 90.88 105 LEU A C 1
ATOM 798 O O . LEU A 1 105 ? 5.876 3.365 -16.018 1.00 90.88 105 LEU A O 1
ATOM 802 N N . LEU A 1 106 ? 6.064 3.028 -13.806 1.00 90.94 106 LEU A N 1
ATOM 803 C CA . LEU A 1 106 ? 7.145 2.059 -13.914 1.00 90.94 106 LEU A CA 1
ATOM 804 C C . LEU A 1 106 ? 6.659 0.701 -13.421 1.00 90.94 106 LEU A C 1
ATOM 806 O O . LEU A 1 106 ? 6.300 0.542 -12.254 1.00 90.94 106 LEU A O 1
ATOM 810 N N . PHE A 1 107 ? 6.692 -0.279 -14.310 1.00 90.06 107 PHE A N 1
ATOM 811 C CA . PHE A 1 107 ? 6.395 -1.676 -14.039 1.00 90.06 107 PHE A CA 1
ATOM 812 C C . PHE A 1 107 ? 7.692 -2.469 -13.900 1.00 90.06 107 PHE A C 1
ATOM 814 O O . PHE A 1 107 ? 8.698 -2.161 -14.545 1.00 90.06 107 PHE A O 1
ATOM 821 N N . VAL A 1 108 ? 7.650 -3.514 -13.080 1.00 91.62 108 VAL A N 1
ATOM 822 C CA . VAL A 1 108 ? 8.703 -4.520 -12.973 1.00 91.62 108 VAL A CA 1
ATOM 823 C C . VAL A 1 108 ? 8.135 -5.895 -13.270 1.00 91.62 108 VAL A C 1
ATOM 825 O O . VAL A 1 108 ? 7.120 -6.289 -12.701 1.00 91.62 108 VAL A O 1
ATOM 828 N N . ARG A 1 109 ? 8.837 -6.623 -14.131 1.00 92.25 109 ARG A N 1
ATOM 829 C CA . ARG A 1 109 ? 8.660 -8.054 -14.350 1.00 92.25 109 ARG A CA 1
ATOM 830 C C . ARG A 1 109 ? 9.813 -8.780 -13.679 1.00 92.25 109 ARG A C 1
ATOM 832 O O . ARG A 1 109 ? 10.955 -8.456 -13.992 1.00 92.25 109 ARG A O 1
ATOM 839 N N . TYR A 1 110 ? 9.559 -9.721 -12.777 1.00 91.25 110 TYR A N 1
ATOM 840 C CA . TYR A 1 110 ? 10.611 -10.429 -12.035 1.00 91.25 110 TYR A CA 1
ATOM 841 C C . TYR A 1 110 ? 10.286 -11.907 -11.816 1.00 91.25 110 TYR A C 1
ATOM 843 O O . TYR A 1 110 ? 9.123 -12.301 -11.769 1.00 91.25 110 TYR A O 1
ATOM 851 N N . GLU A 1 111 ? 11.331 -12.722 -11.673 1.00 92.12 111 GLU A N 1
ATOM 852 C CA . GLU A 1 111 ? 11.209 -14.138 -11.319 1.00 92.12 111 GLU A CA 1
ATOM 853 C C . GLU A 1 111 ? 11.237 -14.327 -9.795 1.00 92.12 111 GLU A C 1
ATOM 855 O O . GLU A 1 111 ? 12.166 -13.884 -9.113 1.00 92.12 111 GLU A O 1
ATOM 860 N N . LEU A 1 112 ? 10.251 -15.037 -9.250 1.00 92.44 112 LEU A N 1
ATOM 861 C CA . LEU A 1 112 ? 10.230 -15.468 -7.855 1.00 92.44 112 LEU A CA 1
ATOM 862 C C . LEU A 1 112 ? 9.697 -16.899 -7.787 1.00 92.44 112 LEU A C 1
ATOM 864 O O . LEU A 1 112 ? 8.625 -17.185 -8.296 1.00 92.44 112 LEU A O 1
ATOM 868 N N . ASN A 1 113 ? 10.434 -17.805 -7.139 1.00 92.50 113 ASN A N 1
ATOM 869 C CA . ASN A 1 113 ? 10.043 -19.216 -7.001 1.00 92.50 113 ASN A CA 1
ATOM 870 C C . ASN A 1 113 ? 9.727 -19.918 -8.342 1.00 92.50 113 ASN A C 1
ATOM 872 O O . ASN A 1 113 ? 8.830 -20.754 -8.399 1.00 92.50 113 ASN A O 1
ATOM 876 N N . ASN A 1 114 ? 10.482 -19.601 -9.403 1.00 89.88 114 ASN A N 1
ATOM 877 C CA . ASN A 1 114 ? 10.271 -20.073 -10.781 1.00 89.88 114 ASN A CA 1
ATOM 878 C C . ASN A 1 114 ? 8.947 -19.610 -11.429 1.00 89.88 114 ASN A C 1
ATOM 880 O O . ASN A 1 114 ? 8.557 -20.144 -12.466 1.00 89.88 114 ASN A O 1
ATOM 884 N N . GLU A 1 115 ? 8.263 -18.624 -10.845 1.00 93.38 115 GLU A N 1
ATOM 885 C CA . GLU A 1 115 ? 7.099 -17.962 -11.432 1.00 93.38 115 GLU A CA 1
ATOM 886 C C . GLU A 1 115 ? 7.451 -16.527 -11.837 1.00 93.38 115 GLU A C 1
ATOM 888 O O . GLU A 1 115 ? 8.285 -15.861 -11.216 1.00 93.38 115 GLU A O 1
ATOM 893 N N . VAL A 1 116 ? 6.819 -16.051 -12.912 1.00 91.88 116 VAL A N 1
ATOM 894 C CA . VAL A 1 116 ? 6.974 -14.675 -13.393 1.00 91.88 116 VAL A CA 1
ATOM 895 C C . VAL A 1 116 ? 5.884 -13.815 -12.772 1.00 91.88 116 VAL A C 1
ATOM 897 O O . VAL A 1 116 ? 4.698 -14.122 -12.890 1.00 91.88 116 VAL A O 1
ATOM 900 N N . HIS A 1 117 ? 6.294 -12.715 -12.152 1.00 93.50 117 HIS A N 1
ATOM 901 C CA . HIS A 1 117 ? 5.405 -11.733 -11.551 1.00 93.50 117 HIS A CA 1
ATOM 902 C C . HIS A 1 117 ? 5.567 -10.379 -12.234 1.00 93.50 117 HIS A C 1
ATOM 904 O O . HIS A 1 117 ? 6.686 -9.969 -12.543 1.00 93.50 117 HIS A O 1
ATOM 910 N N . ASP A 1 118 ? 4.446 -9.684 -12.411 1.00 93.62 118 ASP A N 1
ATOM 911 C CA . ASP A 1 118 ? 4.377 -8.316 -12.915 1.00 93.62 118 ASP A CA 1
ATOM 912 C C . ASP A 1 118 ? 3.756 -7.426 -11.829 1.00 93.62 118 ASP A C 1
ATOM 914 O O . ASP A 1 118 ? 2.665 -7.713 -11.338 1.00 93.62 118 ASP A O 1
ATOM 918 N N . ASP A 1 119 ? 4.442 -6.347 -11.454 1.00 94.50 119 ASP A N 1
ATOM 919 C CA . ASP A 1 119 ? 3.993 -5.401 -10.427 1.00 94.50 119 ASP A CA 1
ATOM 920 C C . ASP A 1 119 ? 4.319 -3.950 -10.824 1.00 94.50 119 ASP A C 1
ATOM 922 O O . ASP A 1 119 ? 5.227 -3.679 -11.614 1.00 94.50 119 ASP A O 1
ATOM 926 N N . ILE A 1 120 ? 3.604 -2.987 -10.234 1.00 91.81 120 ILE A N 1
ATOM 927 C CA . ILE A 1 120 ? 3.897 -1.552 -10.378 1.00 91.81 120 ILE A CA 1
ATOM 928 C C . ILE A 1 120 ? 4.910 -1.133 -9.305 1.00 91.81 120 ILE A C 1
ATOM 930 O O . ILE A 1 120 ? 4.653 -1.275 -8.110 1.00 91.81 120 ILE A O 1
ATOM 934 N N . LEU A 1 121 ? 6.041 -0.555 -9.715 1.00 90.62 121 LEU A N 1
ATOM 935 C CA . LEU A 1 121 ? 7.040 0.019 -8.807 1.00 90.62 121 LEU A CA 1
ATOM 936 C C . LEU A 1 121 ? 6.633 1.404 -8.302 1.00 90.62 121 LEU A C 1
ATOM 938 O O . LEU A 1 121 ? 6.771 1.697 -7.108 1.00 90.62 121 LEU A O 1
ATOM 942 N N . PHE A 1 122 ? 6.173 2.269 -9.208 1.00 89.81 122 PHE A N 1
ATOM 943 C CA . PHE A 1 122 ? 5.628 3.581 -8.872 1.00 89.81 122 PHE A CA 1
ATOM 944 C C . PHE A 1 122 ? 4.786 4.169 -10.010 1.00 89.81 122 PHE A C 1
ATOM 946 O O . PHE A 1 122 ? 4.909 3.776 -11.168 1.00 89.81 122 PHE A O 1
ATOM 953 N N . CYS A 1 123 ? 3.979 5.164 -9.645 1.00 89.81 123 CYS A N 1
ATOM 954 C CA . CYS A 1 123 ? 3.351 6.125 -10.541 1.00 89.81 123 CYS A CA 1
ATOM 955 C C . CYS A 1 123 ? 3.695 7.520 -10.006 1.00 89.81 123 CYS A C 1
ATOM 957 O O . CYS A 1 123 ? 3.423 7.803 -8.834 1.00 89.81 123 CYS A O 1
ATOM 959 N N . GLN A 1 124 ? 4.382 8.343 -10.798 1.00 87.88 124 GLN A N 1
ATOM 960 C CA . GLN A 1 124 ? 4.840 9.669 -10.374 1.00 87.88 124 GLN A CA 1
ATOM 961 C C . GLN A 1 124 ? 4.661 10.696 -11.494 1.00 87.88 124 GLN A C 1
ATOM 963 O O . GLN A 1 124 ? 4.898 10.359 -12.655 1.00 87.88 124 GLN A O 1
ATOM 968 N N . PRO A 1 125 ? 4.297 11.946 -11.166 1.00 85.44 125 PRO A N 1
ATOM 969 C CA . PRO A 1 125 ? 4.204 13.004 -12.160 1.00 85.44 125 PRO A CA 1
ATOM 970 C C . PRO A 1 125 ? 5.579 13.289 -12.767 1.00 85.44 125 PRO A C 1
ATOM 972 O O . PRO A 1 125 ? 6.591 13.307 -12.058 1.00 85.44 125 PRO A O 1
ATOM 975 N N . ILE A 1 126 ? 5.612 13.541 -14.074 1.00 82.31 126 ILE A N 1
ATOM 976 C CA . ILE A 1 126 ? 6.821 13.986 -14.764 1.00 82.31 126 ILE A CA 1
ATOM 977 C C . ILE A 1 126 ? 6.916 15.508 -14.568 1.00 82.31 126 ILE A C 1
ATOM 979 O O . ILE A 1 126 ? 6.018 16.235 -14.989 1.00 82.31 126 ILE A O 1
ATOM 983 N N . PRO A 1 127 ? 7.967 16.025 -13.905 1.00 69.06 127 PRO A N 1
ATOM 984 C CA . PRO A 1 127 ? 8.037 17.436 -13.517 1.00 69.06 127 PRO A CA 1
ATOM 985 C C . PRO A 1 127 ? 8.250 18.405 -14.694 1.00 69.06 127 PRO A C 1
ATOM 987 O O . PRO A 1 127 ? 8.135 19.615 -14.513 1.00 69.06 127 PRO A O 1
ATOM 990 N N . THR A 1 128 ? 8.594 17.900 -15.881 1.00 69.50 128 THR A N 1
ATOM 991 C CA . THR A 1 128 ? 8.913 18.681 -17.088 1.00 69.50 128 THR A CA 1
ATOM 992 C C . THR A 1 128 ? 8.233 18.084 -18.322 1.00 69.50 128 THR A C 1
ATOM 994 O O . THR A 1 128 ? 7.458 17.138 -18.212 1.00 69.50 128 THR A O 1
ATOM 997 N N . HIS A 1 129 ? 8.551 18.605 -19.512 1.00 68.75 129 HIS A N 1
ATOM 998 C CA . HIS A 1 129 ? 8.180 17.984 -20.785 1.00 68.75 129 HIS A CA 1
ATOM 999 C C . HIS A 1 129 ? 8.528 16.489 -20.825 1.00 68.75 129 HIS A C 1
ATOM 1001 O O . HIS A 1 129 ? 9.513 16.050 -20.222 1.00 68.75 129 HIS A O 1
ATOM 1007 N N . THR A 1 130 ? 7.732 15.739 -21.581 1.00 68.25 130 THR A N 1
ATOM 1008 C CA . THR A 1 130 ? 7.791 14.284 -21.769 1.00 68.25 130 THR A CA 1
ATOM 1009 C C . THR A 1 130 ? 8.918 13.897 -22.729 1.00 68.25 130 THR A C 1
ATOM 1011 O O . THR A 1 130 ? 8.737 13.227 -23.742 1.00 68.25 130 THR A O 1
ATOM 1014 N N . THR A 1 131 ? 10.127 14.380 -22.442 1.00 80.56 131 THR A N 1
ATOM 1015 C CA . THR A 1 131 ? 11.325 13.988 -23.181 1.00 80.56 131 THR A CA 1
ATOM 1016 C C . THR A 1 131 ? 11.838 12.657 -22.645 1.00 80.56 131 THR A C 1
ATOM 1018 O O . THR A 1 131 ? 11.760 12.374 -21.445 1.00 80.56 131 THR A O 1
ATOM 1021 N N . GLY A 1 132 ? 12.423 11.839 -23.524 1.00 80.12 132 GLY A N 1
ATOM 1022 C CA . GLY A 1 132 ? 13.035 10.576 -23.103 1.00 80.12 132 GLY A CA 1
ATOM 1023 C C . GLY A 1 132 ? 14.136 10.769 -22.050 1.00 80.12 132 GLY A C 1
ATOM 1024 O O . GLY A 1 132 ? 14.305 9.915 -21.185 1.00 80.12 132 GLY A O 1
ATOM 1025 N N . GLU A 1 133 ? 14.825 11.917 -22.049 1.00 82.56 133 GLU A N 1
ATOM 1026 C CA . GLU A 1 133 ? 15.812 12.281 -21.023 1.00 82.56 133 GLU A CA 1
ATOM 1027 C C . GLU A 1 133 ? 15.176 12.459 -19.636 1.00 82.56 133 GLU A C 1
ATOM 1029 O O . GLU A 1 133 ? 15.690 11.924 -18.650 1.00 82.56 133 GLU A O 1
ATOM 1034 N N . ALA A 1 134 ? 14.047 13.171 -19.545 1.00 81.75 134 ALA A N 1
ATOM 1035 C CA . ALA A 1 134 ? 13.344 13.369 -18.280 1.00 81.75 134 ALA A CA 1
ATOM 1036 C C . ALA A 1 134 ? 12.847 12.032 -17.709 1.00 81.75 134 ALA A C 1
ATOM 1038 O O . ALA A 1 134 ? 13.028 11.760 -16.521 1.00 81.75 134 ALA A O 1
ATOM 1039 N N . ILE A 1 135 ? 12.298 11.170 -18.570 1.00 84.38 135 ILE A N 1
ATOM 1040 C CA . ILE A 1 135 ? 11.866 9.815 -18.203 1.00 84.38 135 ILE A CA 1
ATOM 1041 C C . ILE A 1 135 ? 13.058 8.984 -17.714 1.00 84.38 135 ILE A C 1
ATOM 1043 O O . ILE A 1 135 ? 12.998 8.392 -16.634 1.00 84.38 135 ILE A O 1
ATOM 1047 N N . PHE A 1 136 ? 14.160 8.970 -18.473 1.00 85.31 136 PHE A N 1
ATOM 1048 C CA . PHE A 1 136 ? 15.369 8.229 -18.116 1.00 85.31 136 PHE A CA 1
ATOM 1049 C C . PHE A 1 136 ? 15.912 8.662 -16.755 1.00 85.31 136 PHE A C 1
ATOM 1051 O O . PHE A 1 136 ? 16.204 7.814 -15.915 1.00 85.31 136 PHE A O 1
ATOM 1058 N N . LYS A 1 137 ? 15.985 9.971 -16.502 1.00 85.75 137 LYS A N 1
ATOM 1059 C CA . LYS A 1 137 ? 16.472 10.517 -15.234 1.00 85.75 137 LYS A CA 1
ATOM 1060 C C . LYS A 1 137 ? 15.633 10.064 -14.040 1.00 85.75 137 LYS A C 1
ATOM 1062 O O . LYS A 1 137 ? 16.197 9.694 -13.017 1.00 85.75 137 LYS A O 1
ATOM 1067 N N . VAL A 1 138 ? 14.302 10.061 -14.159 1.00 86.38 138 VAL A N 1
ATOM 1068 C CA . VAL A 1 138 ? 13.412 9.590 -13.080 1.00 86.38 138 VAL A CA 1
ATOM 1069 C C . VAL A 1 138 ? 13.653 8.108 -12.779 1.00 86.38 138 VAL A C 1
ATOM 1071 O O . VAL A 1 138 ? 13.712 7.713 -11.612 1.00 86.38 138 VAL A O 1
ATOM 1074 N N . ILE A 1 139 ? 13.824 7.289 -13.819 1.00 86.88 139 ILE A N 1
ATOM 1075 C CA . ILE A 1 139 ? 14.083 5.852 -13.675 1.00 86.88 139 ILE A CA 1
ATOM 1076 C C . ILE A 1 139 ? 15.462 5.606 -13.057 1.00 86.88 139 ILE A C 1
ATOM 1078 O O . ILE A 1 139 ? 15.561 4.810 -12.124 1.00 86.88 139 ILE A O 1
ATOM 1082 N N . ASP A 1 140 ? 16.504 6.290 -13.534 1.00 85.62 140 ASP A N 1
ATOM 1083 C CA . ASP A 1 140 ? 17.864 6.158 -13.003 1.00 85.62 140 ASP A CA 1
ATOM 1084 C C . ASP A 1 140 ? 17.921 6.596 -11.534 1.00 85.62 140 ASP A C 1
ATOM 1086 O O . ASP A 1 140 ? 18.343 5.819 -10.679 1.00 85.62 140 ASP A O 1
ATOM 1090 N N . ASP A 1 141 ? 17.359 7.760 -11.191 1.00 86.12 141 ASP A N 1
ATOM 1091 C CA . ASP A 1 141 ? 17.266 8.233 -9.805 1.00 86.12 141 ASP A CA 1
ATOM 1092 C C . ASP A 1 141 ? 16.563 7.218 -8.893 1.00 86.12 141 ASP A C 1
ATOM 1094 O O . ASP A 1 141 ? 16.978 7.000 -7.748 1.00 86.12 141 ASP A O 1
ATOM 1098 N N . PHE A 1 142 ? 15.479 6.600 -9.372 1.00 85.69 142 PHE A N 1
ATOM 1099 C CA . PHE A 1 142 ? 14.784 5.552 -8.631 1.00 85.69 142 PHE A CA 1
ATOM 1100 C C . PHE A 1 142 ? 15.671 4.316 -8.448 1.00 85.69 142 PHE A C 1
ATOM 1102 O O . PHE A 1 142 ? 15.771 3.791 -7.335 1.00 85.69 142 PHE A O 1
ATOM 1109 N N . TYR A 1 143 ? 16.329 3.869 -9.518 1.00 82.62 143 TYR A N 1
ATOM 1110 C CA . TYR A 1 143 ? 17.173 2.680 -9.519 1.00 82.62 143 TYR A CA 1
ATOM 1111 C C . TYR A 1 143 ? 18.361 2.836 -8.560 1.00 82.62 143 TYR A C 1
ATOM 1113 O O . TYR A 1 143 ? 18.574 1.979 -7.698 1.00 82.62 143 TYR A O 1
ATOM 1121 N N . GLN A 1 144 ? 19.059 3.974 -8.621 1.00 80.88 144 GLN A N 1
ATOM 1122 C CA . GLN A 1 144 ? 20.165 4.315 -7.720 1.00 80.88 144 GLN A CA 1
ATOM 1123 C C . GLN A 1 144 ? 19.726 4.335 -6.252 1.00 80.88 144 GLN A C 1
ATOM 1125 O O . GLN A 1 144 ? 20.401 3.783 -5.388 1.00 80.88 144 GLN A O 1
ATOM 1130 N N . LYS A 1 145 ? 18.567 4.932 -5.947 1.00 82.38 145 LYS A N 1
ATOM 1131 C CA . LYS A 1 145 ? 18.106 5.096 -4.557 1.00 82.38 145 LYS A CA 1
ATOM 1132 C C . LYS A 1 145 ? 17.524 3.828 -3.940 1.00 82.38 145 LYS A C 1
ATOM 1134 O O . LYS A 1 145 ? 17.529 3.710 -2.718 1.00 82.38 145 LYS A O 1
ATOM 1139 N N . GLN A 1 146 ? 16.897 2.963 -4.736 1.00 78.25 146 GLN A N 1
ATOM 1140 C CA . GLN A 1 146 ? 16.032 1.891 -4.218 1.00 78.25 146 GLN A CA 1
ATOM 1141 C C . GLN A 1 146 ? 16.525 0.481 -4.557 1.00 78.25 146 GLN A C 1
ATOM 1143 O O . GLN A 1 146 ? 16.167 -0.462 -3.853 1.00 78.25 146 GLN A O 1
ATOM 1148 N N . LEU A 1 147 ? 17.324 0.319 -5.614 1.00 69.25 147 LEU A N 1
ATOM 1149 C CA . LEU A 1 147 ? 17.752 -0.993 -6.110 1.00 69.25 147 LEU A CA 1
ATOM 1150 C C . LEU A 1 147 ? 19.267 -1.216 -5.997 1.00 69.25 147 LEU A C 1
ATOM 1152 O O . LEU A 1 147 ? 19.693 -2.366 -5.916 1.00 69.25 147 LEU A O 1
ATOM 1156 N N . LEU A 1 148 ? 20.074 -0.154 -5.904 1.00 62.59 148 LEU A N 1
ATOM 1157 C CA . LEU A 1 148 ? 21.534 -0.246 -5.819 1.00 62.59 148 LEU A CA 1
ATOM 1158 C C . LEU A 1 148 ? 22.061 -0.115 -4.382 1.00 62.59 148 LEU A C 1
ATOM 1160 O O . LEU A 1 148 ? 22.605 0.901 -3.970 1.00 62.59 148 LEU A O 1
ATOM 1164 N N . GLY A 1 149 ? 21.953 -1.217 -3.639 1.00 51.28 149 GLY A N 1
ATOM 1165 C CA . GLY A 1 149 ? 22.901 -1.572 -2.576 1.00 51.28 149 GLY A CA 1
ATOM 1166 C C . GLY A 1 149 ? 24.009 -2.513 -3.075 1.00 51.28 149 GLY A C 1
ATOM 1167 O O . GLY A 1 149 ? 24.560 -3.271 -2.285 1.00 51.28 149 GLY A O 1
ATOM 1168 N N . LEU A 1 150 ? 24.276 -2.541 -4.386 1.00 40.25 150 LEU A N 1
ATOM 1169 C CA . LEU A 1 150 ? 25.181 -3.491 -5.033 1.00 40.25 150 LEU A CA 1
ATOM 1170 C C . LEU A 1 150 ? 26.192 -2.734 -5.899 1.00 40.25 150 LEU A C 1
ATOM 1172 O O . LEU A 1 150 ? 25.829 -2.086 -6.881 1.00 40.25 150 LEU A O 1
ATOM 1176 N N . GLU A 1 151 ? 27.468 -2.827 -5.526 1.00 38.16 151 GLU A N 1
ATOM 1177 C CA . GLU A 1 151 ? 28.584 -2.498 -6.406 1.00 38.16 151 GLU A CA 1
ATOM 1178 C C . GLU A 1 151 ? 28.531 -3.409 -7.635 1.00 38.16 151 GLU A C 1
ATOM 1180 O O . GLU A 1 151 ? 28.747 -4.614 -7.530 1.00 38.16 151 GLU A O 1
ATOM 1185 N N . SER A 1 152 ? 28.210 -2.819 -8.786 1.00 40.00 152 SER A N 1
ATOM 1186 C CA . SER A 1 152 ? 28.736 -3.105 -10.131 1.00 40.00 152 SER A CA 1
ATOM 1187 C C . SER A 1 152 ? 27.656 -2.884 -11.187 1.00 40.00 152 SER A C 1
ATOM 1189 O O . SER A 1 152 ? 26.834 -3.745 -11.468 1.00 40.00 152 SER A O 1
ATOM 1191 N N . LEU A 1 153 ? 27.705 -1.731 -11.850 1.00 39.25 153 LEU A N 1
ATOM 1192 C CA . LEU A 1 153 ? 27.215 -1.616 -13.220 1.00 39.25 153 LEU A CA 1
ATOM 1193 C C . LEU A 1 153 ? 28.218 -0.763 -13.997 1.00 39.25 153 LEU A C 1
ATOM 1195 O O . LEU A 1 153 ? 28.268 0.460 -13.872 1.00 39.25 153 LEU A O 1
ATOM 1199 N N . CYS A 1 154 ? 29.055 -1.441 -14.784 1.00 32.66 154 CYS A N 1
ATOM 1200 C CA . CYS A 1 154 ? 29.872 -0.816 -15.815 1.00 32.66 154 CYS A CA 1
ATOM 1201 C C . CYS A 1 154 ? 28.952 -0.289 -16.922 1.00 32.66 154 CYS A C 1
ATOM 1203 O O . CYS A 1 154 ? 28.578 -1.020 -17.837 1.00 32.66 154 CYS A O 1
ATOM 1205 N N . TRP A 1 155 ? 28.602 0.992 -16.853 1.00 31.11 155 TRP A N 1
ATOM 1206 C CA . TRP A 1 155 ? 27.973 1.711 -17.955 1.00 31.11 155 TRP A CA 1
ATOM 1207 C C . TRP A 1 155 ? 29.055 2.246 -18.894 1.00 31.11 155 TRP A C 1
ATOM 1209 O O . TRP A 1 155 ? 29.476 3.390 -18.753 1.00 31.11 155 TRP A O 1
ATOM 1219 N N . ASN A 1 156 ? 29.516 1.444 -19.860 1.00 32.94 156 ASN A N 1
ATOM 1220 C CA . ASN A 1 156 ? 30.346 1.972 -20.946 1.00 32.94 156 ASN A CA 1
ATOM 1221 C C . ASN A 1 156 ? 29.577 2.059 -22.266 1.00 32.94 156 ASN A C 1
ATOM 1223 O O . ASN A 1 156 ? 28.904 1.131 -22.708 1.00 32.94 156 ASN A O 1
ATOM 1227 N N . LYS A 1 157 ? 29.680 3.254 -22.851 1.00 35.25 157 LYS A N 1
ATOM 1228 C CA . LYS A 1 157 ? 29.099 3.727 -24.105 1.00 35.25 157 LYS A CA 1
ATOM 1229 C C . LYS A 1 157 ? 29.594 2.900 -25.297 1.00 35.25 157 LYS A C 1
ATOM 1231 O O . LYS A 1 157 ? 30.638 3.253 -25.818 1.00 35.25 157 LYS A O 1
ATOM 1236 N N . HIS A 1 158 ? 28.865 1.905 -25.801 1.00 29.86 158 HIS A N 1
ATOM 1237 C CA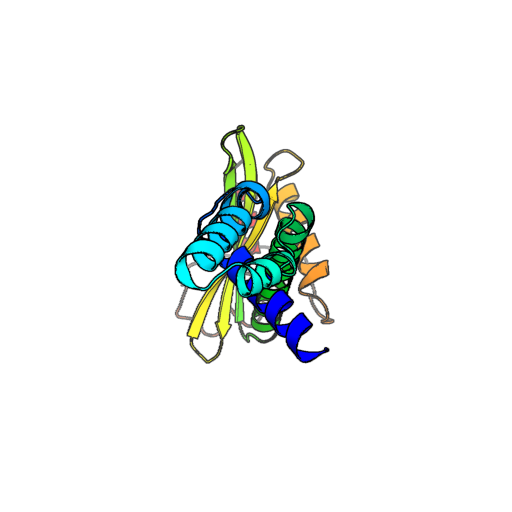 . HIS A 1 158 ? 29.062 1.438 -27.183 1.00 29.86 158 HIS A CA 1
ATOM 1238 C C . HIS A 1 158 ? 27.734 1.035 -27.835 1.00 29.86 158 HIS A C 1
ATOM 1240 O O . HIS A 1 158 ? 26.806 0.598 -27.161 1.00 29.86 158 HIS A O 1
ATOM 1246 N N . GLY A 1 159 ? 27.645 1.334 -29.133 1.00 29.80 159 GLY A N 1
ATOM 1247 C CA . GLY A 1 159 ? 26.424 1.448 -29.921 1.00 29.80 159 GLY A CA 1
ATOM 1248 C C . GLY A 1 159 ? 25.804 0.139 -30.408 1.00 29.80 159 GLY A C 1
ATOM 1249 O O . GLY A 1 159 ? 26.379 -0.940 -30.314 1.00 29.80 159 GLY A O 1
ATOM 1250 N N . TRP A 1 160 ? 24.598 0.320 -30.937 1.00 28.02 160 TRP A N 1
ATOM 1251 C CA . TRP A 1 160 ? 23.602 -0.646 -31.388 1.00 28.02 160 TRP A CA 1
ATOM 1252 C C . TRP A 1 160 ? 24.019 -1.547 -32.549 1.00 28.02 160 TRP A C 1
ATOM 1254 O O . TRP A 1 160 ? 24.594 -1.034 -33.503 1.00 28.02 160 TRP A O 1
ATOM 1264 N N . HIS A 1 161 ? 23.576 -2.815 -32.530 1.00 28.28 161 HIS A N 1
ATOM 1265 C CA . HIS A 1 161 ? 23.161 -3.592 -33.711 1.00 28.28 161 HIS A CA 1
ATOM 1266 C C . HIS A 1 161 ? 21.975 -4.529 -33.358 1.00 28.28 161 HIS A C 1
ATOM 1268 O O . HIS A 1 161 ? 21.945 -5.138 -32.293 1.00 28.28 161 HIS A O 1
ATOM 1274 N N . GLN A 1 162 ? 20.996 -4.535 -34.270 1.00 34.12 162 GLN A N 1
ATOM 1275 C CA . GLN A 1 162 ? 19.704 -5.250 -34.406 1.00 34.12 162 GLN A CA 1
ATOM 1276 C C . GLN A 1 162 ? 19.758 -6.780 -34.149 1.00 34.12 162 GLN A C 1
ATOM 1278 O O . GLN A 1 162 ? 20.841 -7.340 -34.224 1.00 34.12 162 GLN A O 1
ATOM 1283 N N . SER A 1 163 ? 18.699 -7.591 -33.976 1.00 33.09 163 SER A N 1
ATOM 1284 C CA . SER A 1 163 ? 17.234 -7.520 -33.752 1.00 33.09 163 SER A CA 1
ATOM 1285 C C . SER A 1 163 ? 16.707 -8.982 -33.785 1.00 33.09 163 SER A C 1
ATOM 1287 O O . SER A 1 163 ? 17.317 -9.787 -34.480 1.00 33.09 163 SER A O 1
ATOM 1289 N N . HIS A 1 164 ? 15.539 -9.262 -33.180 1.00 27.42 164 HIS A N 1
ATOM 1290 C CA . HIS A 1 164 ? 14.686 -10.471 -33.334 1.00 27.42 164 HIS A CA 1
ATOM 1291 C C . HIS A 1 164 ? 15.083 -11.777 -32.606 1.00 27.42 164 HIS A C 1
ATOM 1293 O O . HIS A 1 164 ? 15.750 -12.619 -33.182 1.00 27.42 164 HIS A O 1
ATOM 1299 N N . ASP A 1 165 ? 14.598 -11.950 -31.363 1.00 28.12 165 ASP A N 1
ATOM 1300 C CA . ASP A 1 165 ? 13.856 -13.135 -30.859 1.00 28.12 165 ASP A CA 1
ATOM 1301 C C . ASP A 1 165 ? 13.706 -13.048 -29.327 1.00 28.12 165 ASP A C 1
ATOM 1303 O O . ASP A 1 165 ? 14.660 -13.168 -28.565 1.00 28.12 165 ASP A O 1
ATOM 1307 N N . TRP A 1 166 ? 12.488 -12.773 -28.848 1.00 32.31 166 TRP A N 1
ATOM 1308 C CA . TRP A 1 166 ? 12.250 -12.306 -27.472 1.00 32.31 166 TRP A CA 1
ATOM 1309 C C . TRP A 1 166 ? 12.113 -13.408 -26.408 1.00 32.31 166 TRP A C 1
ATOM 1311 O O . TRP A 1 166 ? 11.850 -13.078 -25.250 1.00 32.31 166 TRP A O 1
ATOM 1321 N N . PHE A 1 167 ? 12.287 -14.694 -26.744 1.00 27.44 167 PHE A N 1
ATOM 1322 C CA . PHE A 1 167 ? 12.158 -15.756 -25.732 1.00 27.44 167 PHE A CA 1
ATOM 1323 C C . PHE A 1 167 ? 12.994 -17.035 -25.926 1.00 27.44 167 PHE A C 1
ATOM 1325 O O . PHE A 1 167 ? 12.858 -17.943 -25.109 1.00 27.44 167 PHE A O 1
ATOM 1332 N N . GLU A 1 168 ? 13.882 -17.137 -26.925 1.00 27.77 168 GLU A N 1
ATOM 1333 C CA . GLU A 1 168 ? 14.578 -18.415 -27.196 1.00 27.77 168 GLU A CA 1
ATOM 1334 C C . GLU A 1 168 ? 16.112 -18.393 -27.174 1.00 27.77 168 GLU A C 1
ATOM 1336 O O . GLU A 1 168 ? 16.740 -19.426 -27.388 1.00 27.77 168 GLU A O 1
ATOM 1341 N N . GLU A 1 169 ? 16.747 -17.293 -26.764 1.00 26.86 169 GLU A N 1
ATOM 1342 C CA . GLU A 1 169 ? 18.190 -17.300 -26.504 1.00 26.86 169 GLU A CA 1
ATOM 1343 C C . GLU A 1 169 ? 18.511 -17.026 -25.033 1.00 26.86 169 GLU A C 1
ATOM 1345 O O . GLU A 1 169 ? 18.506 -15.896 -24.542 1.00 26.86 169 GLU A O 1
ATOM 1350 N N . ARG A 1 170 ? 18.878 -18.108 -24.332 1.00 33.19 170 ARG A N 1
ATOM 1351 C CA . ARG A 1 170 ? 19.409 -18.181 -22.953 1.00 33.19 170 ARG A CA 1
ATOM 1352 C C . ARG A 1 170 ? 20.751 -17.443 -22.752 1.00 33.19 170 ARG A C 1
ATOM 1354 O O . ARG A 1 170 ? 21.505 -17.773 -21.839 1.00 33.19 170 ARG A O 1
ATOM 1361 N N . SER A 1 171 ? 21.047 -16.448 -23.580 1.00 29.91 171 SER A N 1
ATOM 1362 C CA . SER A 1 171 ? 22.371 -15.838 -23.729 1.00 29.91 171 SER A CA 1
ATOM 1363 C C . SER A 1 171 ? 22.379 -14.333 -23.447 1.00 29.91 171 SER A C 1
ATOM 1365 O O . SER A 1 171 ? 23.438 -13.784 -23.163 1.00 29.91 171 SER A O 1
ATOM 1367 N N . CYS A 1 172 ? 21.225 -13.651 -23.491 1.00 27.25 172 CYS A N 1
ATOM 1368 C CA . CYS A 1 172 ? 21.179 -12.184 -23.387 1.00 27.25 172 CYS A CA 1
ATOM 1369 C C . CYS A 1 172 ? 20.940 -11.664 -21.951 1.00 27.25 172 CYS A C 1
ATOM 1371 O O . CYS A 1 172 ? 21.261 -10.523 -21.624 1.00 27.25 172 CYS A O 1
ATOM 1373 N N . CYS A 1 173 ? 20.433 -12.503 -21.041 1.00 31.11 173 CYS A N 1
ATOM 1374 C CA . CYS A 1 173 ? 20.058 -12.088 -19.682 1.00 31.11 173 CYS A CA 1
ATOM 1375 C C . CYS A 1 173 ? 21.223 -12.023 -18.672 1.00 31.11 173 CYS A C 1
ATOM 1377 O O . CYS A 1 173 ? 20.977 -11.966 -17.470 1.00 31.11 173 CYS A O 1
ATOM 1379 N N . THR A 1 174 ? 22.486 -12.047 -19.110 1.00 31.73 174 THR A N 1
ATOM 1380 C CA . THR A 1 174 ? 23.643 -11.830 -18.216 1.00 31.73 174 THR A CA 1
ATOM 1381 C C . THR A 1 174 ? 23.986 -10.353 -18.019 1.00 31.73 174 THR A C 1
ATOM 1383 O O . THR A 1 174 ? 24.763 -10.035 -17.124 1.00 31.73 174 THR A O 1
ATOM 1386 N N . TYR A 1 175 ? 23.365 -9.440 -18.773 1.00 31.20 175 TYR A N 1
ATOM 1387 C CA . TYR A 1 175 ? 23.469 -7.999 -18.550 1.00 31.20 175 TYR A CA 1
ATOM 1388 C C . TYR A 1 175 ? 22.076 -7.392 -18.355 1.00 31.20 175 TYR A C 1
ATOM 1390 O O . TYR A 1 175 ? 21.312 -7.196 -19.298 1.00 31.20 175 TYR A O 1
ATOM 1398 N N . SER A 1 176 ? 21.758 -7.056 -17.106 1.00 38.19 176 SER A N 1
ATOM 1399 C CA . SER A 1 176 ? 20.505 -6.446 -16.628 1.00 38.19 176 SER A CA 1
ATOM 1400 C C . SER A 1 176 ? 20.176 -5.058 -17.218 1.00 38.19 176 SER A C 1
ATOM 1402 O O . SER A 1 176 ? 19.238 -4.401 -16.774 1.00 38.19 176 SER A O 1
ATOM 1404 N N . SER A 1 177 ? 20.914 -4.594 -18.230 1.00 36.88 177 SER A N 1
ATOM 1405 C CA . SER A 1 177 ? 20.822 -3.247 -18.802 1.00 36.88 177 SER A CA 1
ATOM 1406 C C . SER A 1 177 ? 20.098 -3.159 -20.155 1.00 36.88 177 SER A C 1
ATOM 1408 O O . SER A 1 177 ? 19.803 -2.048 -20.596 1.00 36.88 177 SER A O 1
ATOM 1410 N N . CYS A 1 178 ? 19.774 -4.273 -20.824 1.00 32.59 178 CYS A N 1
ATOM 1411 C CA . CYS A 1 178 ? 19.218 -4.210 -22.187 1.00 32.59 178 CYS A CA 1
ATOM 1412 C C . CYS A 1 178 ? 17.726 -3.827 -22.257 1.00 32.59 178 CYS A C 1
ATOM 1414 O O . CYS A 1 178 ? 17.322 -3.081 -23.150 1.00 32.59 178 CYS A O 1
ATOM 1416 N N . CYS A 1 179 ? 16.890 -4.274 -21.314 1.00 39.03 179 CYS A N 1
ATOM 1417 C CA . CYS A 1 179 ? 15.435 -4.172 -21.492 1.00 39.03 179 CYS A CA 1
ATOM 1418 C C . CYS A 1 179 ? 14.871 -2.760 -21.233 1.00 39.03 179 CYS A C 1
ATOM 1420 O O . CYS A 1 179 ? 14.017 -2.293 -21.983 1.00 39.03 179 CYS A O 1
ATOM 1422 N N . ALA A 1 180 ? 15.384 -2.041 -20.224 1.00 37.09 180 ALA A N 1
ATOM 1423 C CA . ALA A 1 180 ? 14.965 -0.659 -19.953 1.00 37.09 180 ALA A CA 1
ATOM 1424 C C . ALA A 1 180 ? 15.428 0.308 -21.058 1.00 37.09 180 ALA A C 1
ATOM 1426 O O . ALA A 1 180 ? 14.733 1.264 -21.400 1.00 37.09 180 ALA A O 1
ATOM 1427 N N . ARG A 1 181 ? 16.592 0.029 -21.653 1.00 34.16 181 ARG A N 1
ATOM 1428 C CA . ARG A 1 181 ? 17.221 0.888 -22.656 1.00 34.16 181 ARG A CA 1
ATOM 1429 C C . ARG A 1 181 ? 16.504 0.821 -24.002 1.00 34.16 181 ARG A C 1
ATOM 1431 O O . ARG A 1 181 ? 16.237 1.857 -24.594 1.00 34.16 181 ARG A O 1
ATOM 1438 N N . SER A 1 182 ? 16.050 -0.368 -24.408 1.00 35.03 182 SER A N 1
ATOM 1439 C CA . SER A 1 182 ? 15.329 -0.557 -25.673 1.00 35.03 182 SER A CA 1
ATOM 1440 C C . SER A 1 182 ? 14.041 0.264 -25.804 1.00 35.03 182 SER A C 1
ATOM 1442 O O . SER A 1 182 ? 13.726 0.682 -26.916 1.00 35.03 182 SER A O 1
ATOM 1444 N N . LYS A 1 183 ? 13.293 0.500 -24.716 1.00 38.88 183 LYS A N 1
ATOM 1445 C CA . LYS A 1 183 ? 12.024 1.251 -24.774 1.00 38.88 183 LYS A CA 1
ATOM 1446 C C . LYS A 1 183 ? 12.223 2.763 -24.607 1.00 38.88 183 LYS A C 1
ATOM 1448 O O . LYS A 1 183 ? 11.532 3.553 -25.245 1.00 38.88 183 LYS A O 1
ATOM 1453 N N . ILE A 1 184 ? 13.218 3.169 -23.818 1.00 42.19 184 ILE A N 1
ATOM 1454 C CA . ILE A 1 184 ? 13.631 4.576 -23.699 1.00 42.19 184 ILE A CA 1
ATOM 1455 C C . ILE A 1 184 ? 14.235 5.064 -25.019 1.00 42.19 184 ILE A C 1
ATOM 1457 O O . ILE A 1 184 ? 13.890 6.147 -25.482 1.00 42.19 184 ILE A O 1
ATOM 1461 N N . ASP A 1 185 ? 15.053 4.245 -25.680 1.00 35.00 185 ASP A N 1
ATOM 1462 C CA . ASP A 1 185 ? 15.636 4.604 -26.970 1.00 35.00 185 ASP A CA 1
ATOM 1463 C C . ASP A 1 185 ? 14.575 4.675 -28.083 1.00 35.00 185 ASP A C 1
ATOM 1465 O O . ASP A 1 185 ? 14.658 5.568 -28.921 1.00 35.00 185 ASP A O 1
ATOM 1469 N N . SER A 1 186 ? 13.511 3.859 -28.060 1.00 39.66 186 SER A N 1
ATOM 1470 C CA . SER A 1 186 ? 12.379 4.051 -28.987 1.00 39.66 186 SER A CA 1
ATOM 1471 C C . SER A 1 186 ? 11.611 5.361 -28.762 1.00 39.66 186 SER A C 1
ATOM 1473 O O . SER A 1 186 ? 11.126 5.938 -29.729 1.00 39.66 186 SER A O 1
ATOM 1475 N N . LEU A 1 187 ? 11.541 5.854 -27.518 1.00 39.47 187 LEU A N 1
ATOM 1476 C CA . LEU A 1 187 ? 10.916 7.141 -27.179 1.00 39.47 187 LEU A CA 1
ATOM 1477 C C . LEU A 1 187 ? 11.825 8.340 -27.505 1.00 39.47 187 LEU A C 1
ATOM 1479 O O . LEU A 1 187 ? 11.333 9.421 -27.812 1.00 39.47 187 LEU A O 1
ATOM 1483 N N . LEU A 1 188 ? 13.150 8.161 -27.456 1.00 37.25 188 LEU A N 1
ATOM 1484 C CA . LEU A 1 188 ? 14.126 9.187 -27.845 1.00 37.25 188 LEU A CA 1
ATOM 1485 C C . LEU A 1 188 ? 14.212 9.387 -29.367 1.00 37.25 188 LEU A C 1
ATOM 1487 O O . LEU A 1 188 ? 14.542 10.484 -29.801 1.00 37.25 188 LEU A O 1
ATOM 1491 N N . HIS A 1 189 ? 13.918 8.357 -30.167 1.00 38.03 189 HIS A N 1
ATOM 1492 C CA . HIS A 1 189 ? 13.997 8.411 -31.636 1.00 38.03 189 HIS A CA 1
ATOM 1493 C C . HIS A 1 189 ? 12.637 8.646 -32.326 1.00 38.03 189 HIS A C 1
ATOM 1495 O O . HIS A 1 189 ? 12.573 8.633 -33.553 1.00 38.03 189 HIS A O 1
ATOM 1501 N N . SER A 1 190 ? 11.552 8.847 -31.565 1.00 38.22 190 SER A N 1
ATOM 1502 C CA . SER A 1 190 ? 10.212 9.161 -32.089 1.00 38.22 190 SER A CA 1
ATOM 1503 C C . SER A 1 190 ? 9.847 10.655 -32.029 1.00 38.22 190 SER A C 1
ATOM 1505 O O . SER A 1 190 ? 8.661 10.980 -32.108 1.00 38.22 190 SER A O 1
ATOM 1507 N N . GLN A 1 191 ? 10.830 11.551 -31.865 1.00 38.59 191 GLN A N 1
ATOM 1508 C CA . GLN A 1 191 ? 10.680 13.011 -31.988 1.00 38.59 191 GLN A CA 1
ATOM 1509 C C . GLN A 1 191 ? 11.507 13.549 -33.153 1.00 38.59 191 GLN A C 1
ATOM 1511 O O . GLN A 1 191 ? 12.650 13.069 -33.329 1.00 38.59 191 GLN A O 1
#

Secondary structure (DSSP, 8-state):
-HHHHHHHHHHHHHHHHHHHHHT--TTHIIIIIHHHHHHHHHHHT-HHHHHHHTTS---HHHHHHHHHHHHHHHHHHHHHHHHH-S-EEEEEEEEE-TTS-EEEEEEEEEEETTEEEEEEEEEEE-SS---HHHHHHHHHHHHHHHT--S---------------SSS-TTSTTSTTHHHHHHHHHHHS--

Radius of gyration: 23.21 Å; chains: 1; bounding box: 58×39×64 Å

Foldseek 3Di:
DVVLLVVLAVVLLVVLVVCVVVVHQLQCQVPPVLVVQLVVCCVPPHDVRSVSSVSNDSHSVSSVVSVVVVVVVVLLVVLVQQLPFPFKAKDWDWDADPVRFIKIWIWMWTDDPNDIDIDTNDIGTQPDPPALVSVVVVVVVCCVVRRPPDPDDPDDDDDDDDDDDDPPDPPPRPHNPPRVCVVSVVRNPPD

pLDDT: mean 76.92, std 24.21, range [26.86, 97.88]

Organism: Chelydra serpentina (NCBI:txid8475)

Sequence (191 aa):
MEGENMKALEASYSVVYLIAKSGAAEVIGETLVKPAAKVMVQVMIGNKASKTIDRVPLSNNTVHRRITDMAKNIKQQLLSRVQKSRYHALQADESTDGVNLANLLLFVRYELNNEVHDDILFCQPIPTHTTGEAIFKVIDDFYQKQLLGLESLCWNKHGWHQSHDWFEERSCCTYSSCCARSKIDSLLHSQ